Protein AF-A0A7S1LN21-F1 (afdb_monomer_lite)

Organism: Alexandrium catenella (NCBI:txid2925)

InterPro domains:
  IPR025605 OST-HTH/LOTUS domain [PS51644] (6-84)

Sequence (195 aa):
IGSGRPKAVPKKILARVWDIFQSAAGHEVPVNMFVAYYKEQYPHDKLRFKSLGYQDLRGLMAHVPFIEKVGGRKHSKYVLKADALPPEGYRRPVVASSAPPSGPRAPQGVRSTSGGGALSQWLLWHINSNTGAPAASAPNLNAPNFTAPNLSAPDPYPPRQMASPGMGCPGPAPPAHWSPARPLSLPMQRPQGYQ

Radius of gyration: 30.36 Å; chains: 1; bounding box: 88×56×72 Å

Foldseek 3Di:
DDPDPQAQDDLVVLLLLVVLLVPDDQSKAWQVCSLVSSCVVCVPDHDDCVVRVHPDPVSVVVNRPQWDWDDDPVTIMIGGDPPDDRRPPNPPPCPVPCPPPPDDDDDDDDDDDPPPDPVPPVVVVPVPPPPPPPPPPDPDDDDDDDPDDDDDDDDPDDPPPPPDDDDDDPDPDDPDDPDPPDPDPDPDDDDDDDD

pLDDT: mean 73.71, std 18.53, range [38.47, 97.88]

Secondary structure (DSSP, 8-state):
---PPPPPPPHHHHHHHHHHHHHSGGGEEEHHHHHHHHHHH-TT----TGGGT-SSHHHHHHT-TTEEEES-SSS-EEEE-TTPPPPTT----------------------------TTHHHHHHHHTTS----------------------PPP------------PPPPPPPPP--PPPPP------PPPPP-

Structure (mmCIF, N/CA/C/O backbone):
data_AF-A0A7S1LN21-F1
#
_entry.id   AF-A0A7S1LN21-F1
#
loop_
_atom_site.group_PDB
_atom_site.id
_atom_site.type_symbol
_atom_site.label_atom_id
_atom_site.label_alt_id
_atom_site.label_comp_id
_atom_site.label_asym_id
_atom_site.label_entity_id
_atom_site.label_seq_id
_atom_site.pdbx_PDB_ins_code
_atom_site.Cartn_x
_atom_site.Cartn_y
_atom_site.Cartn_z
_atom_site.occupancy
_atom_site.B_iso_or_equiv
_atom_site.auth_seq_id
_atom_site.auth_comp_id
_atom_site.auth_asym_id
_atom_site.auth_atom_id
_atom_site.pdbx_PDB_model_num
ATOM 1 N N . ILE A 1 1 ? 13.853 5.925 23.446 1.00 50.25 1 ILE A N 1
ATOM 2 C CA . ILE A 1 1 ? 12.818 5.978 22.381 1.00 50.25 1 ILE A CA 1
ATOM 3 C C . ILE A 1 1 ? 12.015 4.695 22.513 1.00 50.25 1 ILE A C 1
ATOM 5 O O . ILE A 1 1 ? 12.585 3.630 22.321 1.00 50.25 1 ILE A O 1
ATOM 9 N N . GLY A 1 2 ? 10.781 4.779 23.014 1.00 49.47 2 GLY A N 1
ATOM 10 C CA . GLY A 1 2 ? 10.018 3.603 23.438 1.00 49.47 2 GLY A CA 1
ATOM 11 C C . GLY A 1 2 ? 9.733 2.657 22.276 1.00 49.47 2 GLY A C 1
ATOM 12 O O . GLY A 1 2 ? 9.094 3.049 21.302 1.00 49.47 2 GLY A O 1
ATOM 13 N N . SER A 1 3 ? 10.181 1.412 22.405 1.00 54.41 3 SER A N 1
ATOM 14 C CA . SER A 1 3 ? 9.800 0.259 21.589 1.00 54.41 3 SER A CA 1
ATOM 15 C C . SER A 1 3 ? 8.347 -0.133 21.884 1.00 54.41 3 SER A C 1
ATOM 17 O O . SER A 1 3 ? 8.042 -1.222 22.367 1.00 54.41 3 SER A O 1
ATOM 19 N N . GLY A 1 4 ? 7.425 0.798 21.629 1.00 64.12 4 GLY A N 1
ATOM 20 C CA . GLY A 1 4 ? 6.003 0.501 21.621 1.00 64.12 4 GLY A CA 1
ATOM 21 C C . GLY A 1 4 ? 5.748 -0.562 20.563 1.00 64.12 4 GLY A C 1
ATOM 22 O O . GLY A 1 4 ? 6.186 -0.413 19.421 1.00 64.12 4 GLY A O 1
ATOM 23 N N . ARG A 1 5 ? 5.075 -1.651 20.948 1.00 74.69 5 ARG A N 1
ATOM 24 C CA . ARG A 1 5 ? 4.679 -2.691 19.996 1.00 74.69 5 ARG A CA 1
ATOM 25 C C . ARG A 1 5 ? 3.939 -2.018 18.833 1.00 74.69 5 ARG A C 1
ATOM 27 O O . ARG A 1 5 ? 3.095 -1.155 19.105 1.00 74.69 5 ARG A O 1
ATOM 34 N N . PRO A 1 6 ? 4.249 -2.367 17.573 1.00 77.88 6 PRO A N 1
ATOM 35 C CA . PRO A 1 6 ? 3.554 -1.796 16.429 1.00 77.88 6 PRO A CA 1
ATOM 36 C C . PRO A 1 6 ? 2.050 -1.986 16.626 1.00 77.88 6 PRO A C 1
ATOM 38 O O . PRO A 1 6 ? 1.585 -3.090 16.921 1.00 77.88 6 PRO A O 1
ATOM 41 N N . LYS A 1 7 ? 1.297 -0.886 16.546 1.00 84.31 7 LYS A N 1
ATOM 42 C CA . LYS A 1 7 ? -0.159 -0.932 16.696 1.00 84.31 7 LYS A CA 1
ATOM 43 C C . LYS A 1 7 ? -0.739 -1.717 15.528 1.00 84.31 7 LYS A C 1
ATOM 45 O O . LYS A 1 7 ? -0.236 -1.615 14.415 1.00 84.31 7 LYS A O 1
ATOM 50 N N . ALA A 1 8 ? -1.803 -2.477 15.769 1.00 90.62 8 ALA A N 1
ATOM 51 C CA . ALA A 1 8 ? -2.510 -3.157 14.691 1.00 90.62 8 ALA A CA 1
ATOM 52 C C . ALA A 1 8 ? -2.966 -2.143 13.626 1.00 90.62 8 ALA A C 1
ATOM 54 O O . ALA A 1 8 ? -3.453 -1.056 13.959 1.00 90.62 8 ALA A O 1
ATOM 55 N N . VAL A 1 9 ? -2.803 -2.497 12.348 1.00 92.88 9 VAL A N 1
ATOM 56 C CA . VAL A 1 9 ? -3.200 -1.635 11.229 1.00 92.88 9 VAL A CA 1
ATOM 57 C C . VAL A 1 9 ? -4.717 -1.416 11.285 1.00 92.88 9 VAL A C 1
ATOM 59 O O . VAL A 1 9 ? -5.468 -2.393 11.327 1.00 92.88 9 VAL A O 1
ATOM 62 N N . PRO A 1 10 ? -5.210 -0.163 11.262 1.00 94.06 10 PRO A N 1
ATOM 63 C CA . PRO A 1 10 ? -6.643 0.093 11.259 1.00 94.06 10 PRO A CA 1
ATOM 64 C C . PRO A 1 10 ? -7.333 -0.576 10.065 1.00 94.06 10 PRO A C 1
ATOM 66 O O . PRO A 1 10 ? -6.864 -0.457 8.931 1.00 94.06 10 PRO A O 1
ATOM 69 N N . LYS A 1 11 ? -8.496 -1.202 10.301 1.00 94.44 11 LYS A N 1
ATOM 70 C CA . LYS A 1 11 ? -9.272 -1.916 9.266 1.00 94.44 11 LYS A CA 1
ATOM 71 C C . LYS A 1 11 ? -9.556 -1.049 8.032 1.00 94.44 11 LYS A C 1
ATOM 73 O O . LYS A 1 11 ? -9.467 -1.528 6.907 1.00 94.44 11 LYS A O 1
ATOM 78 N N . LYS A 1 12 ? -9.800 0.254 8.233 1.00 93.75 12 LYS A N 1
ATOM 79 C CA . LYS A 1 12 ? -9.977 1.227 7.143 1.00 93.75 12 LYS A CA 1
ATOM 80 C C . LYS A 1 12 ? -8.769 1.253 6.205 1.00 93.75 12 LYS A C 1
ATOM 82 O O . LYS A 1 12 ? -8.948 1.207 4.999 1.00 93.75 12 LYS A O 1
ATOM 87 N N . ILE A 1 13 ? -7.549 1.296 6.743 1.00 94.62 13 ILE A N 1
ATOM 88 C CA . ILE A 1 13 ? -6.326 1.316 5.931 1.00 94.62 13 ILE A CA 1
ATOM 89 C C . ILE A 1 13 ? -6.161 -0.013 5.195 1.00 94.62 13 ILE A C 1
ATOM 91 O O . ILE A 1 13 ? -5.867 0.004 4.006 1.00 94.62 13 ILE A O 1
ATOM 95 N N . LEU A 1 14 ? -6.427 -1.148 5.850 1.00 95.38 14 LEU A N 1
ATOM 96 C CA . LEU A 1 14 ? -6.392 -2.462 5.197 1.00 95.38 14 LEU A CA 1
ATOM 97 C C . LEU A 1 14 ? -7.346 -2.532 3.996 1.00 95.38 14 LEU A C 1
ATOM 99 O O . LEU A 1 14 ? -6.933 -2.957 2.923 1.00 95.38 14 LEU A O 1
ATOM 103 N N . ALA A 1 15 ? -8.583 -2.051 4.141 1.00 94.94 15 ALA A N 1
ATOM 104 C CA . ALA A 1 15 ? -9.549 -2.003 3.043 1.00 94.94 15 ALA A CA 1
ATOM 105 C C . ALA A 1 15 ? -9.069 -1.134 1.865 1.00 94.94 15 ALA A C 1
ATOM 107 O O . ALA A 1 15 ? -9.273 -1.497 0.712 1.00 94.94 15 ALA A O 1
ATOM 108 N N . ARG A 1 16 ? -8.390 -0.014 2.143 1.00 94.88 16 ARG A N 1
ATOM 109 C CA . ARG A 1 16 ? -7.821 0.880 1.116 1.00 94.88 16 ARG A CA 1
ATOM 110 C C . ARG A 1 16 ? -6.628 0.251 0.400 1.00 94.88 16 ARG A C 1
ATOM 112 O O . ARG A 1 16 ? -6.519 0.360 -0.814 1.00 94.88 16 ARG A O 1
ATOM 119 N N . VAL A 1 17 ? -5.751 -0.421 1.148 1.00 95.88 17 VAL A N 1
ATOM 120 C CA . VAL A 1 17 ? -4.634 -1.190 0.581 1.00 95.88 17 VAL A CA 1
ATOM 121 C C . VAL A 1 17 ? -5.187 -2.274 -0.340 1.00 95.88 17 VAL A C 1
ATOM 123 O O . VAL A 1 17 ? -4.766 -2.355 -1.484 1.00 95.88 17 VAL A O 1
ATOM 126 N N . TRP A 1 18 ? -6.173 -3.047 0.117 1.00 96.12 18 TRP A N 1
ATOM 127 C CA . TRP A 1 18 ? -6.826 -4.077 -0.691 1.00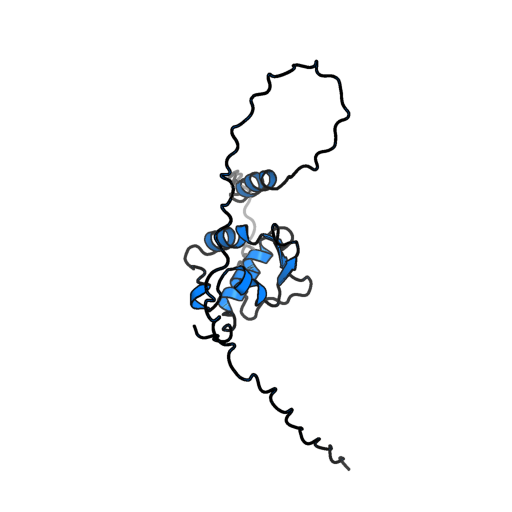 96.12 18 TRP A CA 1
ATOM 128 C C . TRP A 1 18 ? -7.359 -3.532 -2.023 1.00 96.12 18 TRP A C 1
ATOM 130 O O . TRP A 1 18 ? -7.075 -4.092 -3.076 1.00 96.12 18 TRP A O 1
ATOM 140 N N . ASP A 1 19 ? -8.067 -2.404 -1.989 1.00 95.19 19 ASP A N 1
ATOM 141 C CA . ASP A 1 19 ? -8.646 -1.764 -3.175 1.00 95.19 19 ASP A CA 1
ATOM 142 C C . ASP A 1 19 ? -7.591 -1.346 -4.219 1.00 95.19 19 ASP A C 1
ATOM 144 O O . ASP A 1 19 ? -7.756 -1.548 -5.424 1.00 95.19 19 ASP A O 1
ATOM 148 N N . ILE A 1 20 ? -6.453 -0.824 -3.752 1.00 95.69 20 ILE A N 1
ATOM 149 C CA . ILE A 1 20 ? -5.322 -0.454 -4.616 1.00 95.69 20 ILE A CA 1
ATOM 150 C C . ILE A 1 20 ? -4.728 -1.693 -5.299 1.00 95.69 20 ILE A C 1
ATOM 152 O O . ILE A 1 20 ? -4.448 -1.663 -6.492 1.00 95.69 20 ILE A O 1
ATOM 156 N N . PHE A 1 21 ? -4.563 -2.802 -4.577 1.00 96.12 21 PHE A N 1
ATOM 157 C CA . PHE A 1 21 ? -4.042 -4.043 -5.165 1.00 96.12 21 PHE A CA 1
ATOM 158 C C . PHE A 1 21 ? -5.040 -4.714 -6.114 1.00 96.12 21 PHE A C 1
ATOM 160 O O . PHE A 1 21 ? -4.632 -5.355 -7.078 1.00 96.12 21 PHE A O 1
ATOM 167 N N . GLN A 1 22 ? -6.341 -4.556 -5.875 1.00 95.06 22 GLN A N 1
ATOM 168 C CA . GLN A 1 22 ? -7.375 -5.063 -6.777 1.00 95.06 22 GLN A CA 1
ATOM 169 C C . GLN A 1 22 ? -7.463 -4.273 -8.087 1.00 95.06 22 GLN A C 1
ATOM 171 O O . GLN A 1 22 ? -7.785 -4.845 -9.123 1.00 95.06 22 GLN A O 1
ATOM 176 N N . SER A 1 23 ? -7.169 -2.971 -8.053 1.00 93.88 23 SER A N 1
ATOM 177 C CA . SER A 1 23 ? -7.141 -2.123 -9.254 1.00 93.88 23 SER A CA 1
ATOM 178 C C . SER A 1 23 ? -5.823 -2.205 -10.032 1.00 93.88 23 SER A C 1
ATOM 180 O O . SER A 1 23 ? -5.796 -1.879 -11.218 1.00 93.88 23 SER A O 1
ATOM 182 N N . ALA A 1 24 ? -4.737 -2.654 -9.399 1.00 94.56 24 ALA A N 1
ATOM 183 C CA . ALA A 1 24 ? -3.439 -2.818 -10.040 1.00 94.56 24 ALA A CA 1
ATOM 184 C C . ALA A 1 24 ? -3.399 -4.036 -10.980 1.00 94.56 24 ALA A C 1
ATOM 186 O O . ALA A 1 24 ? -3.870 -5.127 -10.648 1.00 94.56 24 ALA A O 1
ATOM 187 N N . ALA A 1 25 ? -2.771 -3.869 -12.147 1.00 91.50 25 ALA A N 1
ATOM 188 C CA . ALA A 1 25 ? -2.578 -4.954 -13.103 1.00 91.50 25 ALA A CA 1
ATOM 189 C C . ALA A 1 25 ? -1.728 -6.081 -12.488 1.00 91.50 25 ALA A C 1
ATOM 191 O O . ALA A 1 25 ? -0.644 -5.838 -11.959 1.00 91.50 25 ALA A O 1
ATOM 192 N N . GLY A 1 26 ? -2.234 -7.315 -12.547 1.00 93.31 26 GLY A N 1
ATOM 193 C CA . GLY A 1 26 ? -1.560 -8.486 -11.977 1.00 93.31 26 GLY A CA 1
ATOM 194 C C . GLY A 1 26 ? -1.528 -8.527 -10.446 1.00 93.31 26 GLY A C 1
ATOM 195 O O . GLY A 1 26 ? -0.811 -9.350 -9.890 1.00 93.31 26 GLY A O 1
ATOM 196 N N . HIS A 1 27 ? -2.277 -7.655 -9.760 1.00 96.38 27 HIS A N 1
ATOM 197 C CA . HIS A 1 27 ? -2.286 -7.554 -8.296 1.00 96.38 27 HIS A CA 1
ATOM 198 C C . HIS A 1 27 ? -0.902 -7.319 -7.674 1.00 96.38 27 HIS A C 1
ATOM 200 O O . HIS A 1 27 ? -0.655 -7.680 -6.520 1.00 96.38 27 HIS A O 1
ATOM 206 N N . GLU A 1 28 ? 0.002 -6.697 -8.434 1.00 96.25 28 GLU A N 1
ATOM 207 C CA . GLU A 1 28 ? 1.349 -6.359 -7.994 1.00 96.25 28 GLU A CA 1
ATOM 208 C C . GLU A 1 28 ? 1.520 -4.842 -7.921 1.00 96.25 28 GLU A C 1
ATOM 210 O O . GLU A 1 28 ? 1.176 -4.111 -8.849 1.00 96.25 28 GLU A O 1
ATOM 215 N N . VAL A 1 29 ? 2.111 -4.351 -6.831 1.00 97.06 29 VAL A N 1
ATOM 216 C CA . VAL A 1 29 ? 2.378 -2.922 -6.648 1.00 97.06 29 VAL A CA 1
ATOM 217 C C . VAL A 1 29 ? 3.826 -2.710 -6.202 1.00 97.06 29 VAL A C 1
ATOM 219 O O . VAL A 1 29 ? 4.229 -3.172 -5.125 1.00 97.06 29 VAL A O 1
ATOM 222 N N . PRO A 1 30 ? 4.645 -1.983 -6.986 1.00 96.31 30 PRO A N 1
ATOM 223 C CA . PRO A 1 30 ? 5.966 -1.554 -6.549 1.00 96.31 30 PRO A CA 1
ATOM 224 C C . PRO A 1 30 ? 5.878 -0.629 -5.333 1.00 96.31 30 PRO A C 1
ATOM 226 O O . PRO A 1 30 ? 5.039 0.271 -5.277 1.00 96.31 30 PRO A O 1
ATOM 229 N N . VAL A 1 31 ? 6.813 -0.775 -4.389 1.00 94.44 31 VAL A N 1
ATOM 230 C CA . VAL A 1 31 ? 6.848 0.047 -3.161 1.00 94.44 31 VAL A CA 1
ATOM 231 C C . VAL A 1 31 ? 6.809 1.544 -3.446 1.00 94.44 31 VAL A C 1
ATOM 233 O O . VAL A 1 31 ? 6.066 2.277 -2.797 1.00 94.44 31 VAL A O 1
ATOM 236 N N . ASN A 1 32 ? 7.598 1.997 -4.420 1.00 93.50 32 ASN A N 1
ATOM 237 C CA . ASN A 1 32 ? 7.718 3.419 -4.735 1.00 93.50 32 ASN A CA 1
ATOM 238 C C . ASN A 1 32 ? 6.433 3.994 -5.352 1.00 93.50 32 ASN A C 1
ATOM 240 O O . ASN A 1 32 ? 6.181 5.187 -5.218 1.00 93.50 32 ASN A O 1
ATOM 244 N N . MET A 1 33 ? 5.609 3.152 -5.982 1.00 94.38 33 MET A N 1
ATOM 245 C CA . MET A 1 33 ? 4.379 3.562 -6.666 1.00 94.38 33 MET A CA 1
ATOM 246 C C . MET A 1 33 ? 3.163 3.589 -5.743 1.00 94.38 33 MET A C 1
ATOM 248 O O . MET A 1 33 ? 2.217 4.331 -5.987 1.00 94.38 33 MET A O 1
ATOM 252 N N . PHE A 1 34 ? 3.192 2.829 -4.649 1.00 95.56 34 PHE A N 1
ATOM 253 C CA . PHE A 1 34 ? 2.047 2.695 -3.753 1.00 95.56 34 PHE A CA 1
ATOM 254 C C . PHE A 1 34 ? 1.515 4.044 -3.236 1.00 95.56 34 PHE A C 1
ATOM 256 O O . PHE A 1 34 ? 0.309 4.262 -3.180 1.00 95.56 34 PHE A O 1
ATOM 263 N N . VAL A 1 35 ? 2.404 4.980 -2.880 1.00 94.38 35 VAL A N 1
ATOM 264 C CA . VAL A 1 35 ? 1.994 6.305 -2.376 1.00 94.38 35 VAL A CA 1
ATOM 265 C C . VAL A 1 35 ? 1.294 7.128 -3.460 1.00 94.38 35 VAL A C 1
ATOM 267 O O . VAL A 1 35 ? 0.390 7.896 -3.135 1.00 94.38 35 VAL A O 1
ATOM 270 N N . ALA A 1 36 ? 1.695 6.975 -4.726 1.00 94.56 36 ALA A N 1
ATOM 271 C CA . ALA A 1 36 ? 1.046 7.645 -5.848 1.00 94.56 36 ALA A CA 1
ATOM 272 C C . ALA A 1 36 ? -0.381 7.112 -6.033 1.00 94.56 36 ALA A C 1
ATOM 274 O O . ALA A 1 36 ? -1.321 7.899 -5.950 1.00 94.56 36 ALA A O 1
ATOM 275 N N . TYR A 1 37 ? -0.544 5.786 -6.117 1.00 94.94 37 TYR A N 1
ATOM 276 C CA . TYR A 1 37 ? -1.865 5.153 -6.218 1.00 94.94 37 TYR A CA 1
ATOM 277 C C . TYR A 1 37 ? -2.781 5.512 -5.048 1.00 94.94 37 TYR A C 1
ATOM 279 O O . TYR A 1 37 ? -3.962 5.794 -5.233 1.00 94.94 37 TYR A O 1
ATOM 287 N N . TYR A 1 38 ? -2.234 5.557 -3.830 1.00 95.62 38 TYR A N 1
ATOM 288 C CA . TYR A 1 38 ? -3.015 5.928 -2.655 1.00 95.62 38 TYR A CA 1
ATOM 289 C C . TYR A 1 38 ? -3.529 7.370 -2.733 1.00 95.62 38 TYR A C 1
ATOM 291 O O . TYR A 1 38 ? -4.687 7.624 -2.414 1.00 95.62 38 TYR A O 1
ATOM 299 N N . LYS A 1 39 ? -2.685 8.321 -3.152 1.00 95.12 39 LYS A N 1
ATOM 300 C CA . LYS A 1 39 ? -3.077 9.734 -3.283 1.00 95.12 39 LYS A CA 1
ATOM 301 C C . LYS A 1 39 ? -4.110 9.954 -4.385 1.00 95.12 39 LYS A C 1
ATOM 303 O O . LYS A 1 39 ? -4.955 10.826 -4.231 1.00 95.12 39 LYS A O 1
ATOM 308 N N . GLU A 1 40 ? -4.023 9.188 -5.466 1.00 92.06 40 GLU A N 1
ATOM 309 C CA . GLU A 1 40 ? -4.956 9.259 -6.589 1.00 92.06 40 GLU A CA 1
ATOM 310 C C . GLU A 1 40 ? -6.347 8.743 -6.201 1.00 92.06 40 GLU A C 1
ATOM 312 O O . GLU A 1 40 ? -7.339 9.443 -6.381 1.00 92.06 40 GLU A O 1
ATOM 317 N N . GLN A 1 41 ? -6.414 7.555 -5.594 1.00 93.50 41 GLN A N 1
ATOM 318 C CA . GLN A 1 41 ? -7.672 6.944 -5.152 1.00 93.50 41 GLN A CA 1
ATOM 319 C C . GLN A 1 41 ? -8.292 7.690 -3.958 1.00 93.50 41 GLN A C 1
ATOM 321 O O . GLN A 1 41 ? -9.514 7.756 -3.810 1.00 93.50 41 GLN A O 1
ATOM 326 N N . TYR A 1 42 ? -7.454 8.253 -3.080 1.00 95.00 42 TYR A N 1
ATOM 327 C CA . TYR A 1 42 ? -7.875 8.821 -1.798 1.00 95.00 42 TYR A CA 1
ATOM 328 C C . TYR A 1 42 ? -7.256 10.202 -1.537 1.00 95.00 42 TYR A C 1
ATOM 330 O O . TYR A 1 42 ? -6.540 10.374 -0.549 1.00 95.00 42 TYR A O 1
ATOM 338 N N . PRO A 1 43 ? -7.567 11.232 -2.348 1.00 94.25 43 PRO A N 1
ATOM 339 C CA . PRO A 1 43 ? -6.947 12.557 -2.225 1.00 94.25 43 PRO A CA 1
ATOM 340 C C . PRO A 1 43 ? -7.245 13.243 -0.882 1.00 94.25 43 PRO A C 1
ATOM 342 O O . PRO A 1 43 ? -6.440 14.030 -0.381 1.00 94.25 43 PRO A O 1
ATOM 345 N N . HIS A 1 44 ? -8.386 12.919 -0.268 1.00 94.31 44 HIS A N 1
ATOM 346 C CA . HIS A 1 44 ? -8.797 13.459 1.030 1.00 94.31 44 HIS A CA 1
ATOM 347 C C . HIS A 1 44 ? -8.195 12.716 2.231 1.00 94.31 44 HIS A C 1
ATOM 349 O O . HIS A 1 44 ? -8.223 13.242 3.343 1.00 94.31 44 HIS A O 1
ATOM 355 N N . ASP A 1 45 ? -7.653 11.510 2.039 1.00 93.69 45 ASP A N 1
ATOM 356 C CA . ASP A 1 45 ? -7.086 10.705 3.122 1.00 93.69 45 ASP A CA 1
ATOM 357 C C . ASP A 1 45 ? -5.556 10.702 2.999 1.00 93.69 45 ASP A C 1
ATOM 359 O O . ASP A 1 45 ? -4.992 10.286 1.992 1.00 93.69 45 ASP A O 1
ATOM 363 N N . LYS A 1 46 ? -4.843 11.189 4.018 1.00 92.56 46 LYS A N 1
ATOM 364 C CA . LYS A 1 46 ? -3.373 11.189 4.013 1.00 92.56 46 LYS A CA 1
ATOM 365 C C . LYS A 1 46 ? -2.877 9.961 4.758 1.00 92.56 46 LYS A C 1
ATOM 367 O O . LYS A 1 46 ? -3.165 9.788 5.939 1.00 92.56 46 LYS A O 1
ATOM 372 N N . LEU A 1 47 ? -2.060 9.143 4.100 1.00 92.19 47 LEU A N 1
ATOM 373 C CA . LEU A 1 47 ? -1.471 7.961 4.721 1.00 92.19 47 LEU A CA 1
ATOM 374 C C . LEU A 1 47 ? -0.421 8.367 5.774 1.00 92.19 47 LEU A C 1
ATOM 376 O O . LEU A 1 47 ? 0.690 8.784 5.447 1.00 92.19 47 LEU A O 1
ATOM 380 N N . ARG A 1 48 ? -0.782 8.287 7.060 1.00 90.81 48 ARG A N 1
ATOM 381 C CA . ARG A 1 48 ? 0.068 8.713 8.190 1.00 90.81 48 ARG A CA 1
ATOM 382 C C . ARG A 1 48 ? 0.748 7.522 8.872 1.00 90.81 48 ARG A C 1
ATOM 384 O O . ARG A 1 48 ? 0.359 7.129 9.968 1.00 90.81 48 ARG A O 1
ATOM 391 N N . PHE A 1 49 ? 1.810 6.986 8.266 1.00 91.31 49 PHE A N 1
ATOM 392 C CA . PHE A 1 49 ? 2.577 5.845 8.811 1.00 91.31 49 PHE A CA 1
ATOM 393 C C . PHE A 1 49 ? 3.102 6.102 10.230 1.00 91.31 49 PHE A C 1
ATOM 395 O O . PHE A 1 49 ? 2.924 5.279 11.126 1.00 91.31 49 PHE A O 1
ATOM 402 N N . LYS A 1 50 ? 3.669 7.297 10.447 1.00 89.44 50 LYS A N 1
ATOM 403 C CA . LYS A 1 50 ? 4.240 7.704 11.738 1.00 89.44 50 LYS A CA 1
ATOM 404 C C . LYS A 1 50 ? 3.200 7.711 12.859 1.00 89.44 50 LYS A C 1
ATOM 406 O O . LYS A 1 50 ? 3.506 7.314 13.975 1.00 89.44 50 LYS A O 1
ATOM 411 N N . SER A 1 51 ? 1.960 8.109 12.561 1.00 90.31 51 SER A N 1
ATOM 412 C CA . SER A 1 51 ? 0.867 8.115 13.544 1.00 90.31 51 SER A CA 1
ATOM 413 C C . SER A 1 51 ? 0.439 6.705 13.963 1.00 90.31 51 SER A C 1
ATOM 415 O O . SER A 1 51 ? -0.096 6.529 15.055 1.00 90.31 51 SER A O 1
ATOM 417 N N . LEU A 1 52 ? 0.696 5.704 13.118 1.00 89.81 52 LEU A N 1
ATOM 418 C CA . LEU A 1 52 ? 0.434 4.292 13.403 1.00 89.81 52 LEU A CA 1
ATOM 419 C C . LEU A 1 52 ? 1.605 3.600 14.122 1.00 89.81 52 LEU A C 1
ATOM 421 O O . LEU A 1 52 ? 1.469 2.458 14.548 1.00 89.81 52 LEU A O 1
ATOM 425 N N . GLY A 1 53 ? 2.738 4.289 14.292 1.00 91.81 53 GLY A N 1
ATOM 426 C CA . GLY A 1 53 ? 3.953 3.718 14.875 1.00 91.81 53 GLY A CA 1
ATOM 427 C C . GLY A 1 53 ? 4.842 2.991 13.865 1.00 91.81 53 GLY A C 1
ATOM 428 O O . GLY A 1 53 ? 5.790 2.326 14.269 1.00 91.81 53 GLY A O 1
ATOM 429 N N . TYR A 1 54 ? 4.571 3.127 12.564 1.00 93.62 54 TYR A N 1
ATOM 430 C CA . TYR A 1 54 ? 5.438 2.596 11.515 1.00 93.62 54 TYR A CA 1
ATOM 431 C C . TYR A 1 54 ? 6.456 3.647 11.074 1.00 93.62 54 TYR A C 1
ATOM 433 O O . TYR A 1 54 ? 6.121 4.820 10.886 1.00 93.62 54 TYR A O 1
ATOM 441 N N . GLN A 1 55 ? 7.706 3.217 10.894 1.00 92.88 55 GLN A N 1
ATOM 442 C CA . GLN A 1 55 ? 8.795 4.088 10.453 1.00 92.88 55 GLN A CA 1
ATOM 443 C C . GLN A 1 55 ? 8.611 4.518 8.992 1.00 92.88 55 GLN A C 1
ATOM 445 O O . GLN A 1 55 ? 8.817 5.685 8.655 1.00 92.88 55 GLN A O 1
ATOM 450 N N . ASP A 1 56 ? 8.190 3.586 8.140 1.00 93.50 56 ASP A N 1
ATOM 451 C CA . ASP A 1 56 ? 8.053 3.770 6.704 1.00 93.50 56 ASP A CA 1
ATOM 452 C C . ASP A 1 56 ? 6.917 2.910 6.117 1.00 93.50 56 ASP A C 1
ATOM 454 O O . ASP A 1 56 ? 6.274 2.106 6.799 1.00 93.50 56 ASP A O 1
ATOM 458 N N . LEU A 1 57 ? 6.667 3.088 4.817 1.00 93.81 57 LEU A N 1
ATOM 459 C CA . LEU A 1 57 ? 5.673 2.310 4.081 1.00 93.81 57 LEU A CA 1
ATOM 460 C C . LEU A 1 57 ? 5.999 0.809 4.100 1.00 93.81 57 LEU A C 1
ATOM 462 O O . LEU A 1 57 ? 5.077 0.001 4.178 1.00 93.81 57 LEU A O 1
ATOM 466 N N . ARG A 1 58 ? 7.283 0.417 4.040 1.00 94.44 58 ARG A N 1
ATOM 467 C CA . ARG A 1 58 ? 7.652 -1.006 4.060 1.00 94.44 58 ARG A CA 1
ATOM 468 C C . ARG A 1 58 ? 7.298 -1.635 5.401 1.00 94.44 58 ARG A C 1
ATOM 470 O O . ARG A 1 58 ? 6.746 -2.729 5.400 1.00 94.44 58 ARG A O 1
ATOM 477 N N . GLY A 1 59 ? 7.535 -0.925 6.506 1.00 94.50 59 GLY A N 1
ATOM 478 C CA . GLY A 1 59 ? 7.070 -1.327 7.830 1.00 94.50 59 GLY A CA 1
ATOM 479 C C . GLY A 1 59 ? 5.558 -1.542 7.870 1.00 94.50 59 GLY A C 1
ATOM 480 O O . GLY A 1 59 ? 5.117 -2.594 8.312 1.00 94.50 59 GLY A O 1
ATOM 481 N N . LEU A 1 60 ? 4.760 -0.609 7.336 1.00 94.94 60 LEU A N 1
ATOM 482 C CA . LEU A 1 60 ? 3.301 -0.778 7.268 1.00 94.94 60 LEU A CA 1
ATOM 483 C C . LEU A 1 60 ? 2.903 -2.025 6.458 1.00 94.94 60 LEU A C 1
ATOM 485 O O . LEU A 1 60 ? 2.098 -2.825 6.928 1.00 94.94 60 LEU A O 1
ATOM 489 N N . MET A 1 61 ? 3.464 -2.193 5.257 1.00 95.62 61 MET A N 1
ATOM 490 C CA . MET A 1 61 ? 3.129 -3.303 4.356 1.00 95.62 61 MET A CA 1
ATOM 491 C C . MET A 1 61 ? 3.529 -4.669 4.932 1.00 95.62 61 MET A C 1
ATOM 493 O O . MET A 1 61 ? 2.804 -5.641 4.758 1.00 95.62 61 MET A O 1
ATOM 497 N N . ALA A 1 62 ? 4.626 -4.749 5.688 1.00 94.88 62 ALA A N 1
ATOM 498 C CA . ALA A 1 62 ? 5.046 -5.986 6.348 1.00 94.88 62 ALA A CA 1
ATOM 499 C C . ALA A 1 62 ? 4.027 -6.515 7.378 1.00 94.88 62 ALA A C 1
ATOM 501 O O . ALA A 1 62 ? 4.057 -7.694 7.717 1.00 94.88 62 ALA A O 1
ATOM 502 N N . HIS A 1 63 ? 3.122 -5.661 7.868 1.00 94.94 63 HIS A N 1
ATOM 503 C CA . HIS A 1 63 ? 2.069 -6.033 8.816 1.00 94.94 63 HIS A CA 1
ATOM 504 C C . HIS A 1 63 ? 0.715 -6.339 8.161 1.00 94.94 63 HIS A C 1
ATOM 506 O O . HIS A 1 63 ? -0.252 -6.634 8.866 1.00 94.94 63 HIS A O 1
ATOM 512 N N . VAL A 1 64 ? 0.614 -6.267 6.834 1.00 95.81 64 VAL A N 1
ATOM 513 C CA . VAL A 1 64 ? -0.624 -6.560 6.108 1.00 95.81 64 VAL A CA 1
ATOM 514 C C . VAL A 1 64 ? -0.650 -8.058 5.753 1.00 95.81 64 VAL A C 1
ATOM 516 O O . VAL A 1 64 ? 0.205 -8.514 5.001 1.00 95.81 64 VAL A O 1
ATOM 519 N N . PRO A 1 65 ? -1.613 -8.853 6.260 1.00 95.56 65 PRO A N 1
ATOM 520 C CA . PRO A 1 65 ? -1.540 -10.321 6.193 1.00 95.56 65 PRO A CA 1
ATOM 521 C C . PRO A 1 65 ? -1.784 -10.911 4.793 1.00 95.56 65 PRO A C 1
ATOM 523 O O . PRO A 1 65 ? -1.330 -12.021 4.496 1.00 95.56 65 PRO A O 1
ATOM 526 N N . PHE A 1 66 ? -2.500 -10.177 3.938 1.00 96.56 66 PHE A N 1
ATOM 527 C CA . PHE A 1 66 ? -2.916 -10.619 2.605 1.00 96.56 66 PHE A CA 1
ATOM 528 C C . PHE A 1 66 ? -1.951 -10.233 1.477 1.00 96.56 66 PHE A C 1
ATOM 530 O O . PHE A 1 66 ? -2.165 -10.641 0.338 1.00 96.56 66 PHE A O 1
ATOM 537 N N . ILE A 1 67 ? -0.902 -9.465 1.775 1.00 97.25 67 ILE A N 1
ATOM 538 C CA . ILE A 1 67 ? 0.138 -9.146 0.797 1.00 97.25 67 ILE A CA 1
ATOM 539 C C . ILE A 1 67 ? 1.419 -9.894 1.130 1.00 97.25 67 ILE A C 1
ATOM 541 O O . ILE A 1 67 ? 1.724 -10.181 2.288 1.00 97.25 67 ILE A O 1
ATOM 545 N N . GLU A 1 68 ? 2.182 -10.194 0.096 1.00 97.31 68 GLU A N 1
ATOM 546 C CA . GLU A 1 68 ? 3.494 -10.802 0.198 1.00 97.31 68 GLU A CA 1
ATOM 547 C C . GLU A 1 68 ? 4.525 -9.913 -0.484 1.00 97.31 68 GLU A C 1
ATOM 549 O O . GLU A 1 68 ? 4.269 -9.304 -1.523 1.00 97.31 68 GLU A O 1
ATOM 554 N N . LYS A 1 69 ? 5.704 -9.803 0.126 1.00 97.00 69 LYS A N 1
ATOM 555 C CA . LYS A 1 69 ? 6.823 -9.092 -0.479 1.00 97.00 69 LYS A CA 1
ATOM 556 C C . LYS A 1 69 ? 7.519 -10.021 -1.459 1.00 97.00 69 LYS A C 1
ATOM 558 O O . LYS A 1 69 ? 8.068 -11.036 -1.046 1.00 97.00 69 LYS A O 1
ATOM 563 N N . VAL A 1 70 ? 7.627 -9.598 -2.710 1.00 96.62 70 VAL A N 1
ATOM 564 C CA . VAL A 1 70 ? 8.419 -10.304 -3.717 1.00 96.62 70 VAL A CA 1
ATOM 565 C C . VAL A 1 70 ? 9.500 -9.380 -4.297 1.00 96.62 70 VAL A C 1
ATOM 567 O O . VAL A 1 70 ? 9.390 -8.149 -4.297 1.00 96.62 70 VAL A O 1
ATOM 570 N N . GLY A 1 71 ? 10.596 -9.970 -4.767 1.00 95.50 71 GLY A N 1
ATOM 571 C CA . GLY A 1 71 ? 11.744 -9.234 -5.302 1.00 95.50 71 GLY A CA 1
ATOM 572 C C . GLY A 1 71 ? 12.777 -8.780 -4.258 1.00 95.50 71 GLY A C 1
ATOM 573 O O . GLY A 1 71 ? 12.635 -8.960 -3.047 1.00 95.50 71 GLY A O 1
ATOM 574 N N . GLY A 1 72 ? 13.874 -8.205 -4.758 1.00 93.56 72 GLY A N 1
ATOM 575 C CA . GLY A 1 72 ? 15.063 -7.867 -3.969 1.00 93.56 72 GLY A CA 1
ATOM 576 C C . GLY A 1 72 ? 15.006 -6.515 -3.246 1.00 93.56 72 GLY A C 1
ATOM 577 O O . GLY A 1 72 ? 13.991 -5.825 -3.203 1.00 93.56 72 GLY A O 1
ATOM 578 N N . ARG A 1 73 ? 16.144 -6.087 -2.683 1.00 87.19 73 ARG A N 1
ATOM 579 C CA . ARG A 1 73 ? 16.256 -4.831 -1.908 1.00 87.19 73 ARG A CA 1
ATOM 580 C C . ARG A 1 73 ? 15.935 -3.572 -2.731 1.00 87.19 73 ARG A C 1
ATOM 582 O O . ARG A 1 73 ? 15.304 -2.657 -2.195 1.00 87.19 73 ARG A O 1
ATOM 589 N N . LYS A 1 74 ? 16.375 -3.543 -3.998 1.00 89.62 74 LYS A N 1
ATOM 590 C CA . LYS A 1 74 ? 16.241 -2.407 -4.933 1.00 89.62 74 LYS A CA 1
ATOM 591 C C . LYS A 1 74 ? 14.889 -2.373 -5.662 1.00 89.62 74 LYS A C 1
ATOM 593 O O . LYS A 1 74 ? 14.349 -1.295 -5.865 1.00 89.62 74 LYS A O 1
ATOM 598 N N . HIS A 1 75 ? 14.322 -3.540 -5.971 1.00 90.75 75 HIS A N 1
ATOM 599 C CA . HIS A 1 75 ? 13.082 -3.690 -6.748 1.00 90.75 75 HIS A CA 1
ATOM 600 C C . HIS A 1 75 ? 12.051 -4.529 -5.987 1.00 90.75 75 HIS A C 1
ATOM 602 O O . HIS A 1 75 ? 11.504 -5.498 -6.504 1.00 90.75 75 HIS A O 1
ATOM 608 N N . SER A 1 76 ? 11.829 -4.192 -4.717 1.00 95.38 76 SER A N 1
ATOM 609 C CA . SER A 1 76 ? 10.791 -4.846 -3.925 1.00 95.38 76 SER A CA 1
ATOM 610 C C . SER A 1 76 ? 9.418 -4.408 -4.427 1.00 95.38 76 SER A C 1
ATOM 612 O O . SER A 1 76 ? 9.115 -3.208 -4.436 1.00 95.38 76 SER A O 1
ATOM 614 N N . LYS A 1 77 ? 8.596 -5.384 -4.790 1.00 96.50 77 LYS A N 1
ATOM 615 C CA . LYS A 1 77 ? 7.169 -5.234 -5.064 1.00 96.50 77 LYS A CA 1
ATOM 616 C C . LYS A 1 77 ? 6.384 -6.027 -4.026 1.00 96.50 77 LYS A C 1
ATOM 618 O O . LYS A 1 77 ? 6.915 -6.918 -3.364 1.00 96.50 77 LYS A O 1
ATOM 623 N N . TYR A 1 78 ? 5.134 -5.654 -3.848 1.00 97.88 78 TYR A N 1
ATOM 624 C CA . TYR A 1 78 ? 4.195 -6.415 -3.046 1.00 97.88 78 TYR A CA 1
ATOM 625 C C . TYR A 1 78 ? 3.165 -7.025 -3.983 1.00 97.88 78 TYR A C 1
ATOM 627 O O . TYR A 1 78 ? 2.788 -6.383 -4.961 1.00 97.88 78 TYR A O 1
ATOM 635 N N . VAL A 1 79 ? 2.725 -8.241 -3.686 1.00 97.56 79 VAL A N 1
ATOM 636 C CA . VAL A 1 79 ? 1.727 -8.972 -4.473 1.00 97.56 79 VAL A CA 1
ATOM 637 C C . VAL A 1 79 ? 0.615 -9.429 -3.548 1.00 97.56 79 VAL A C 1
ATOM 639 O O . VAL A 1 79 ? 0.868 -9.765 -2.389 1.00 97.56 79 VAL A O 1
ATOM 642 N N . LEU A 1 80 ? -0.617 -9.404 -4.041 1.00 97.31 80 LEU A N 1
ATOM 643 C CA . LEU A 1 80 ? -1.748 -9.979 -3.327 1.00 97.31 80 LEU A CA 1
ATOM 644 C C . LEU A 1 80 ? -1.644 -11.508 -3.348 1.00 97.31 80 LEU A C 1
ATOM 646 O O . LEU A 1 80 ? -1.449 -12.098 -4.409 1.00 97.31 80 LEU A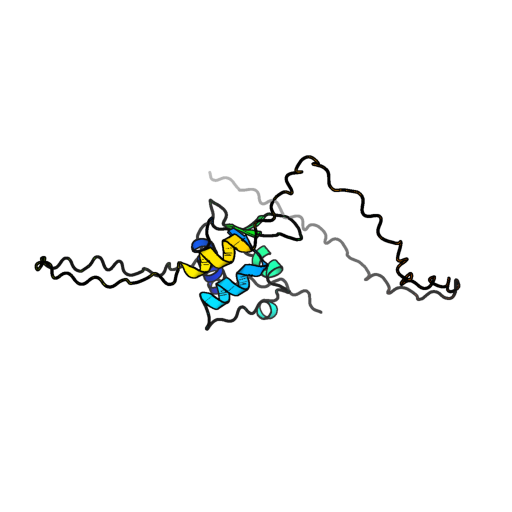 O 1
ATOM 650 N N . LYS A 1 81 ? -1.776 -12.165 -2.194 1.00 97.25 81 LYS A N 1
ATOM 651 C CA . LYS A 1 81 ? -1.794 -13.636 -2.159 1.00 97.25 81 LYS A CA 1
ATOM 652 C C . LYS A 1 81 ? -3.035 -14.153 -2.894 1.00 97.25 81 LYS A C 1
ATOM 654 O O . LYS A 1 81 ? -4.109 -13.576 -2.741 1.00 97.25 81 LYS A O 1
ATOM 659 N N . ALA A 1 82 ? -2.896 -15.250 -3.639 1.00 94.19 82 ALA A N 1
ATOM 660 C CA . ALA A 1 82 ? -3.995 -15.836 -4.415 1.00 94.19 82 ALA A CA 1
ATOM 661 C C . ALA A 1 82 ? -5.197 -16.222 -3.533 1.00 94.19 82 ALA A C 1
ATOM 663 O O . ALA A 1 82 ? -6.338 -15.944 -3.888 1.00 94.19 82 ALA A O 1
ATOM 664 N N . ASP A 1 83 ? -4.925 -16.759 -2.342 1.00 94.62 83 ASP A N 1
ATOM 665 C CA . ASP A 1 83 ? -5.947 -17.200 -1.382 1.00 94.62 83 ASP A CA 1
ATOM 666 C C . ASP A 1 83 ? -6.289 -16.127 -0.340 1.00 94.62 83 ASP A C 1
ATOM 668 O O . ASP A 1 83 ? -6.820 -16.412 0.737 1.00 94.62 83 ASP A O 1
ATOM 672 N N . ALA A 1 84 ? -5.920 -14.872 -0.604 1.00 94.44 84 ALA A N 1
ATOM 673 C CA . ALA A 1 84 ? -6.199 -13.810 0.336 1.00 94.44 84 ALA A CA 1
ATOM 674 C C . ALA A 1 84 ? -7.704 -13.543 0.438 1.00 94.44 84 ALA A C 1
ATOM 676 O O . ALA A 1 84 ? -8.391 -13.326 -0.559 1.00 94.44 84 ALA A O 1
ATOM 677 N N . LEU A 1 85 ? -8.200 -13.462 1.670 1.00 93.38 85 LEU A N 1
ATOM 678 C CA . LEU A 1 85 ? -9.553 -12.994 1.934 1.00 93.38 85 LEU A CA 1
ATOM 679 C C . LEU A 1 85 ? -9.577 -11.463 2.027 1.00 93.38 85 LEU A C 1
ATOM 681 O O . LEU A 1 85 ? -8.651 -10.868 2.597 1.00 93.38 85 LEU A O 1
ATOM 685 N N . PRO A 1 86 ? -10.636 -10.813 1.509 1.00 92.81 86 PRO A N 1
ATOM 686 C CA . PRO A 1 86 ? -10.797 -9.378 1.654 1.00 92.81 86 PRO A CA 1
ATOM 687 C C . PRO A 1 86 ? -10.850 -9.011 3.143 1.00 92.81 86 PRO A C 1
ATOM 689 O O . PRO A 1 86 ? -11.484 -9.717 3.934 1.00 92.81 86 PRO A O 1
ATOM 692 N N . PRO A 1 87 ? -10.198 -7.911 3.557 1.00 92.50 87 PRO A N 1
ATOM 693 C CA . PRO A 1 87 ? -10.200 -7.503 4.949 1.00 92.50 87 PRO A CA 1
ATOM 694 C C . PRO A 1 87 ? -11.619 -7.187 5.412 1.00 92.50 87 PRO A C 1
ATOM 696 O O . PRO A 1 87 ? -12.447 -6.640 4.680 1.00 92.50 87 PRO A O 1
ATOM 699 N N . GLU A 1 88 ? -11.884 -7.507 6.670 1.00 85.94 88 GLU A N 1
ATOM 700 C CA . GLU A 1 88 ? -13.192 -7.333 7.277 1.00 85.94 88 GLU A CA 1
ATOM 701 C C . GLU A 1 88 ? -13.614 -5.855 7.258 1.00 85.94 88 GLU A C 1
ATOM 703 O O . GLU A 1 88 ? -12.911 -4.976 7.765 1.00 85.94 88 GLU A O 1
ATOM 708 N N . GLY A 1 89 ? -14.760 -5.576 6.635 1.00 80.75 89 GLY A N 1
ATOM 709 C CA . GLY A 1 89 ? -15.223 -4.211 6.379 1.00 80.75 89 GLY A CA 1
ATOM 710 C C . GLY A 1 89 ? -14.867 -3.662 4.995 1.00 80.75 89 GLY A C 1
ATOM 711 O O . GLY A 1 89 ? -15.250 -2.530 4.695 1.00 80.75 89 GLY A O 1
ATOM 712 N N . TYR A 1 90 ? -14.215 -4.440 4.121 1.00 83.81 90 TYR A N 1
ATOM 713 C CA . TYR A 1 90 ? -14.209 -4.150 2.689 1.00 83.81 90 TYR A CA 1
ATOM 714 C C . TYR A 1 90 ? -15.625 -4.342 2.139 1.00 83.81 90 TYR A C 1
ATOM 716 O O . TYR A 1 90 ? -16.010 -5.405 1.657 1.00 83.81 90 TYR A O 1
ATOM 724 N N . ARG A 1 91 ? -16.433 -3.284 2.220 1.00 77.56 91 ARG A N 1
ATOM 725 C CA . ARG A 1 91 ? -17.576 -3.143 1.331 1.00 77.56 91 ARG A CA 1
ATOM 726 C C . ARG A 1 91 ? -17.003 -2.693 0.007 1.00 77.56 91 ARG A C 1
ATOM 728 O O . ARG A 1 91 ? -16.697 -1.510 -0.149 1.00 77.56 91 ARG A O 1
ATOM 735 N N . ARG A 1 92 ? -16.858 -3.641 -0.927 1.00 75.31 92 ARG A N 1
ATOM 736 C CA . ARG A 1 92 ? -16.759 -3.293 -2.346 1.00 75.31 92 ARG A CA 1
ATOM 737 C C . ARG A 1 92 ? -17.834 -2.231 -2.560 1.00 75.31 92 ARG A C 1
ATOM 739 O O . ARG A 1 92 ? -18.967 -2.487 -2.132 1.00 75.31 92 ARG A O 1
ATOM 746 N N . PRO A 1 93 ? -17.507 -1.044 -3.105 1.00 66.31 93 PRO A N 1
ATOM 747 C CA . PRO A 1 93 ? -18.544 -0.143 -3.546 1.00 66.31 93 PRO A CA 1
ATOM 748 C C . PRO A 1 93 ? -19.389 -1.013 -4.452 1.00 66.31 93 PRO A C 1
ATOM 750 O O . PRO A 1 93 ? -18.920 -1.483 -5.492 1.00 66.31 93 PRO A O 1
ATOM 753 N N . VAL A 1 94 ? -20.587 -1.347 -3.982 1.00 65.38 94 VAL A N 1
ATOM 754 C CA . VAL A 1 94 ? -21.617 -1.844 -4.858 1.00 65.38 94 VAL A CA 1
ATOM 755 C C . VAL A 1 94 ? -21.798 -0.626 -5.734 1.00 65.38 94 VAL A C 1
ATOM 757 O O . VAL A 1 94 ? -22.485 0.320 -5.361 1.00 65.38 94 VAL A O 1
ATOM 760 N N . VAL A 1 95 ? -21.047 -0.585 -6.841 1.00 63.31 95 VAL A N 1
ATOM 761 C CA . VAL A 1 95 ? -21.511 0.048 -8.054 1.00 63.31 95 VAL A CA 1
ATOM 762 C C . VAL A 1 95 ? -22.877 -0.569 -8.149 1.00 63.31 95 VAL A C 1
ATOM 764 O O . VAL A 1 95 ? -22.985 -1.775 -8.380 1.00 63.31 95 VAL A O 1
ATOM 767 N N . ALA A 1 96 ? -23.880 0.186 -7.679 1.00 56.19 96 ALA A N 1
ATOM 768 C CA . ALA A 1 96 ? -25.260 -0.208 -7.780 1.00 56.19 96 ALA A CA 1
ATOM 769 C C . ALA A 1 96 ? -25.305 -0.676 -9.207 1.00 56.19 96 ALA A C 1
ATOM 771 O O . ALA A 1 96 ? -24.952 0.091 -10.108 1.00 56.19 96 ALA A O 1
ATOM 772 N N . SER A 1 97 ? -25.495 -1.982 -9.380 1.00 55.00 97 SER A N 1
ATOM 773 C CA . SER A 1 97 ? -25.704 -2.515 -10.693 1.00 55.00 97 SER A CA 1
ATOM 774 C C . SER A 1 97 ? -27.019 -1.854 -11.027 1.00 55.00 97 SER A C 1
ATOM 776 O O . SER A 1 97 ? -28.091 -2.345 -10.696 1.00 55.00 97 SER A O 1
ATOM 778 N N . SER A 1 98 ? -26.927 -0.656 -11.593 1.00 56.06 98 SER A N 1
ATOM 779 C CA . SER A 1 98 ? -27.912 -0.064 -12.440 1.00 56.06 98 SER A CA 1
ATOM 780 C C . SER A 1 98 ? -27.881 -0.975 -13.654 1.00 56.06 98 SER A C 1
ATOM 782 O O . SER A 1 98 ? -27.462 -0.583 -14.738 1.00 56.06 98 SER A O 1
ATOM 784 N N . ALA A 1 99 ? -28.279 -2.238 -13.446 1.00 57.53 99 ALA A N 1
ATOM 785 C CA . ALA A 1 99 ? -29.235 -2.866 -14.306 1.00 57.53 99 ALA A CA 1
ATOM 786 C C . ALA A 1 99 ? -30.189 -1.724 -14.645 1.00 57.53 99 ALA A C 1
ATOM 788 O O . ALA A 1 99 ? -30.837 -1.192 -13.731 1.00 57.53 99 ALA A O 1
ATOM 789 N N . PRO A 1 100 ? -30.120 -1.201 -15.880 1.00 64.94 100 PRO A N 1
ATOM 790 C CA . PRO A 1 100 ? -31.025 -0.146 -16.265 1.00 64.94 100 PRO A CA 1
ATOM 791 C C . PRO A 1 100 ? -32.412 -0.669 -15.893 1.00 64.94 100 PRO A C 1
ATOM 793 O O . PRO A 1 100 ? -32.686 -1.845 -16.182 1.00 64.94 100 PRO A O 1
ATOM 796 N N . PRO A 1 101 ? -33.247 0.113 -15.178 1.00 67.62 101 PRO A N 1
ATOM 797 C CA . PRO A 1 101 ? -34.629 -0.285 -14.974 1.00 67.62 101 PRO A CA 1
ATOM 798 C C . PRO A 1 101 ? -35.117 -0.678 -16.358 1.00 67.62 101 PRO A C 1
ATOM 800 O O . PRO A 1 101 ? -34.982 0.108 -17.298 1.00 67.62 101 PRO A O 1
ATOM 803 N N . SER A 1 102 ? -35.484 -1.949 -16.511 1.00 65.00 102 SER A N 1
ATOM 804 C CA . SER A 1 102 ? -35.818 -2.549 -17.795 1.00 65.00 102 SER A CA 1
ATOM 805 C C . SER A 1 102 ? -37.144 -1.945 -18.236 1.00 65.00 102 SER A C 1
ATOM 807 O O . SER A 1 102 ? -38.204 -2.535 -18.087 1.00 65.00 102 SER A O 1
ATOM 809 N N . GLY A 1 103 ? -37.079 -0.692 -18.671 1.00 70.94 103 GLY A N 1
ATOM 810 C CA . GLY A 1 103 ? -38.163 0.051 -19.260 1.00 70.94 103 GLY A CA 1
ATOM 811 C C . GLY A 1 103 ? -38.273 -0.360 -20.725 1.00 70.94 103 GLY A C 1
ATOM 812 O O . GLY A 1 103 ? -37.249 -0.597 -21.378 1.00 70.94 103 GLY A O 1
ATOM 813 N N . PRO A 1 104 ? -39.494 -0.474 -21.259 1.00 66.62 104 PRO A N 1
ATOM 814 C CA . PRO A 1 104 ? -39.717 -0.866 -22.640 1.00 66.62 104 PRO A CA 1
ATOM 815 C C . PRO A 1 104 ? -39.093 0.155 -23.603 1.00 66.62 104 PRO A C 1
ATOM 817 O O . PRO A 1 104 ? -39.589 1.258 -23.801 1.00 66.62 104 PRO A O 1
ATOM 820 N N . ARG A 1 105 ? -37.955 -0.250 -24.170 1.00 63.25 105 ARG A N 1
ATOM 821 C CA . ARG A 1 105 ? -37.419 0.038 -25.508 1.00 63.25 105 ARG A CA 1
ATOM 822 C C . ARG A 1 105 ? -38.216 1.067 -26.332 1.00 63.25 105 ARG A C 1
ATOM 824 O O . ARG A 1 105 ? -39.157 0.708 -27.034 1.00 63.25 105 ARG A O 1
ATOM 831 N N . ALA A 1 106 ? -37.737 2.311 -26.339 1.00 62.91 106 ALA A N 1
ATOM 832 C CA . ALA A 1 106 ? -38.027 3.293 -27.385 1.00 62.91 106 ALA A CA 1
ATOM 833 C C . ALA A 1 106 ? -36.913 3.273 -28.460 1.00 62.91 106 ALA A C 1
ATOM 835 O O . ALA A 1 106 ? -35.755 2.988 -28.133 1.00 62.91 106 ALA A O 1
ATOM 836 N N . PRO A 1 107 ? -37.242 3.513 -29.743 1.00 62.22 107 PRO A N 1
ATOM 837 C CA . PRO A 1 107 ? -36.320 3.337 -30.856 1.00 62.22 107 PRO A CA 1
ATOM 838 C C . PRO A 1 107 ? -35.220 4.406 -30.931 1.00 62.22 107 PRO A C 1
ATOM 840 O O . PRO A 1 107 ? -35.384 5.567 -30.573 1.00 62.22 107 PRO A O 1
ATOM 843 N N . GLN A 1 108 ? -34.091 3.913 -31.428 1.00 62.66 108 GLN A N 1
ATOM 844 C CA . GLN A 1 108 ? -32.785 4.510 -31.674 1.00 62.66 108 GLN A CA 1
ATOM 845 C C . GLN A 1 108 ? -32.790 5.951 -32.212 1.00 62.66 108 GLN A C 1
ATOM 847 O O . GLN A 1 108 ? -33.341 6.239 -33.270 1.00 62.66 108 GLN A O 1
ATOM 852 N N . GLY A 1 109 ? -32.031 6.812 -31.531 1.00 55.50 109 GLY A N 1
ATOM 853 C CA . GLY A 1 109 ? -31.516 8.072 -32.056 1.00 55.50 109 GLY A CA 1
ATOM 854 C C . GLY A 1 109 ? -30.008 8.124 -31.833 1.00 55.50 109 GLY A C 1
ATOM 855 O O . GLY A 1 109 ? -29.537 8.378 -30.728 1.00 55.50 109 GLY A O 1
ATOM 856 N N . VAL A 1 110 ? -29.262 7.819 -32.890 1.00 63.34 110 VAL A N 1
ATOM 857 C CA . VAL A 1 110 ? -27.801 7.882 -33.000 1.00 63.34 110 VAL A CA 1
ATOM 858 C C . VAL A 1 110 ? -27.232 9.205 -32.485 1.00 63.34 110 VAL A C 1
ATOM 860 O O . VAL A 1 110 ? -27.406 10.243 -33.113 1.00 63.34 110 VAL A O 1
ATOM 863 N N . ARG A 1 111 ? -26.476 9.175 -31.385 1.00 49.59 111 ARG A N 1
ATOM 864 C CA . ARG A 1 111 ? -25.506 10.231 -31.069 1.00 49.59 111 ARG A CA 1
ATOM 865 C C . ARG A 1 111 ? -24.251 9.623 -30.464 1.00 49.59 111 ARG A C 1
ATOM 867 O O . ARG A 1 111 ? -24.189 9.290 -29.286 1.00 49.59 111 ARG A O 1
ATOM 874 N N . SER A 1 112 ? -23.256 9.479 -31.331 1.00 55.53 112 SER A N 1
ATOM 875 C CA . SER A 1 112 ? -21.868 9.195 -31.004 1.00 55.53 112 SER A CA 1
ATOM 876 C C . SER A 1 112 ? -21.337 10.252 -30.039 1.00 55.53 112 SER A C 1
ATOM 878 O O . SER A 1 112 ? -21.021 11.367 -30.444 1.00 55.53 112 SER A O 1
ATOM 880 N N . THR A 1 113 ? -21.216 9.912 -28.761 1.00 49.91 113 THR A N 1
ATOM 881 C CA . THR A 1 113 ? -20.348 10.644 -27.838 1.00 49.91 113 THR A CA 1
ATOM 882 C C . THR A 1 113 ? -19.138 9.776 -27.564 1.00 49.91 113 THR A C 1
ATOM 884 O O . THR A 1 113 ? -19.207 8.795 -26.825 1.00 49.91 113 THR A O 1
ATOM 887 N N . SER A 1 114 ? -18.033 10.144 -28.206 1.00 51.53 114 SER A N 1
ATOM 888 C CA . SER A 1 114 ? -16.683 9.665 -27.945 1.00 51.53 114 SER A CA 1
ATOM 889 C C . SER A 1 114 ? -16.277 10.012 -26.508 1.00 51.53 114 SER A C 1
ATOM 891 O O . SER A 1 114 ? -15.585 10.997 -26.253 1.00 51.53 114 SER A O 1
ATOM 893 N N . GLY A 1 115 ? -16.736 9.216 -25.547 1.00 48.06 115 GLY A N 1
ATOM 894 C CA . GLY A 1 115 ? -16.225 9.208 -24.182 1.00 48.06 115 GLY A CA 1
ATOM 895 C C . GLY A 1 115 ? -14.871 8.515 -24.165 1.00 48.06 115 GLY A C 1
ATOM 896 O O . GLY A 1 115 ? -14.773 7.356 -23.774 1.00 48.06 115 GLY A O 1
ATOM 897 N N . GLY A 1 116 ? -13.841 9.206 -24.658 1.00 45.00 116 GLY A N 1
ATOM 898 C CA . GLY A 1 116 ? -12.455 8.766 -24.563 1.00 45.00 116 GLY A CA 1
ATOM 899 C C . GLY A 1 116 ? -12.100 8.545 -23.097 1.00 45.00 116 GLY A C 1
ATOM 900 O O . GLY A 1 116 ? -12.020 9.493 -22.318 1.00 45.00 116 GLY A O 1
ATOM 901 N N . GLY A 1 117 ? -11.948 7.277 -22.718 1.00 47.16 117 GLY A N 1
ATOM 902 C CA . GLY A 1 117 ? -11.654 6.865 -21.357 1.00 47.16 117 GLY A CA 1
ATOM 903 C C . GLY A 1 117 ? -10.363 7.504 -20.855 1.00 47.16 117 GLY A C 1
ATOM 904 O O . GLY A 1 117 ? -9.274 7.201 -21.349 1.00 47.16 117 GLY A O 1
ATOM 905 N N . ALA A 1 118 ? -10.488 8.325 -19.812 1.00 49.53 118 ALA A N 1
ATOM 906 C CA . ALA A 1 118 ? -9.385 8.932 -19.063 1.00 49.53 118 ALA A CA 1
ATOM 907 C C . ALA A 1 118 ? -8.421 7.905 -18.424 1.00 49.53 118 ALA A C 1
ATOM 909 O O . ALA A 1 118 ? -7.410 8.280 -17.840 1.00 49.53 118 ALA A O 1
ATOM 910 N N . LEU A 1 119 ? -8.691 6.607 -18.574 1.00 52.47 119 LEU A N 1
ATOM 911 C CA . LEU A 1 119 ? -7.836 5.518 -18.109 1.00 52.47 119 LEU A CA 1
ATOM 912 C C . LEU A 1 119 ? -6.712 5.150 -19.103 1.00 52.47 119 LEU A C 1
ATOM 914 O O . LEU A 1 119 ? -5.831 4.372 -18.751 1.00 52.47 119 LEU A O 1
ATOM 918 N N . SER A 1 120 ? -6.687 5.719 -20.319 1.00 53.50 120 SER A N 1
ATOM 919 C CA . SER A 1 120 ? -5.729 5.304 -21.368 1.00 53.50 120 SER A CA 1
ATOM 920 C C . SER A 1 120 ? -4.388 6.056 -21.371 1.00 53.50 120 SER A C 1
ATOM 922 O O . SER A 1 120 ? -3.433 5.578 -21.976 1.00 53.50 120 SER A O 1
ATOM 924 N N . GLN A 1 121 ? -4.263 7.204 -20.689 1.00 51.56 121 GLN A N 1
ATOM 925 C CA . GLN A 1 121 ? -2.989 7.951 -20.663 1.00 51.56 121 GLN A CA 1
ATOM 926 C C . GLN A 1 121 ? -1.976 7.412 -19.638 1.00 51.56 121 GLN A C 1
ATOM 928 O O . GLN A 1 121 ? -0.770 7.518 -19.856 1.00 51.56 121 GLN A O 1
ATOM 933 N N . TRP A 1 122 ? -2.433 6.775 -18.556 1.00 54.91 122 TRP A N 1
ATOM 934 C CA . TRP A 1 122 ? -1.546 6.241 -17.513 1.00 54.91 122 TRP A CA 1
ATOM 935 C C . TRP A 1 122 ? -0.802 4.969 -17.943 1.00 54.91 122 TRP A C 1
ATOM 937 O O . TRP A 1 122 ? 0.372 4.801 -17.610 1.00 54.91 122 TRP A O 1
ATOM 947 N N . LEU A 1 123 ? -1.433 4.098 -18.743 1.00 54.03 123 LEU A N 1
ATOM 948 C CA . LEU A 1 123 ? -0.781 2.885 -19.254 1.00 54.03 123 LEU A CA 1
ATOM 949 C C . LEU A 1 123 ? 0.390 3.221 -20.203 1.00 54.03 123 LE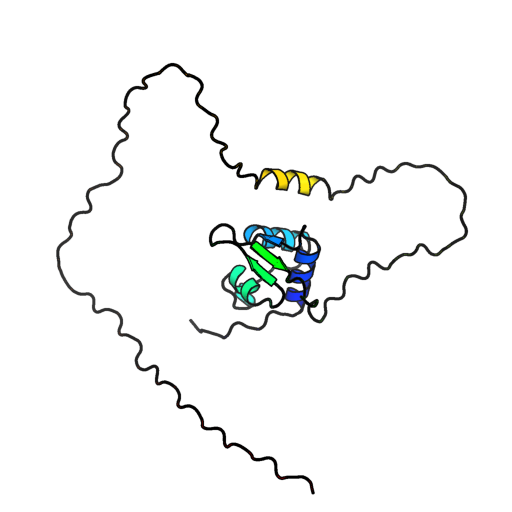U A C 1
ATOM 951 O O . LEU A 1 123 ? 1.399 2.518 -20.200 1.00 54.03 123 LEU A O 1
ATOM 955 N N . LEU A 1 124 ? 0.309 4.339 -20.941 1.00 55.88 124 LEU A N 1
ATOM 956 C CA . LEU A 1 124 ? 1.379 4.795 -21.839 1.00 55.88 124 LEU A CA 1
ATOM 957 C C . LEU A 1 124 ? 2.595 5.382 -21.098 1.00 55.88 124 LEU A C 1
ATOM 959 O O . LEU A 1 124 ? 3.723 5.171 -21.538 1.00 55.88 124 LEU A O 1
ATOM 963 N N . TRP A 1 125 ? 2.405 6.065 -19.962 1.00 53.91 125 TRP A N 1
ATOM 964 C CA . TRP A 1 125 ? 3.536 6.570 -19.163 1.00 53.91 125 TRP A CA 1
ATOM 965 C C . TRP A 1 125 ? 4.305 5.445 -18.443 1.00 53.91 125 TRP A C 1
ATOM 967 O O . TRP A 1 125 ? 5.510 5.560 -18.209 1.00 53.91 125 TRP A O 1
ATOM 977 N N . HIS A 1 126 ? 3.646 4.324 -18.131 1.00 54.06 126 HIS A N 1
ATOM 978 C CA . HIS A 1 126 ? 4.253 3.247 -17.341 1.00 54.06 126 HIS A CA 1
ATOM 979 C C . HIS A 1 126 ? 4.974 2.159 -18.135 1.00 54.06 126 HIS A C 1
ATOM 981 O O . HIS A 1 126 ? 5.952 1.617 -17.618 1.00 54.06 126 HIS A O 1
ATOM 987 N N . ILE A 1 127 ? 4.584 1.886 -19.386 1.00 52.28 127 ILE A N 1
ATOM 988 C CA . ILE A 1 127 ? 5.336 0.960 -20.255 1.00 52.28 127 ILE A CA 1
ATOM 989 C C . ILE A 1 127 ? 6.776 1.465 -20.472 1.00 52.28 127 ILE A C 1
ATOM 991 O O . ILE A 1 127 ? 7.699 0.666 -20.580 1.00 52.28 127 ILE A O 1
ATOM 995 N N . ASN A 1 128 ? 7.002 2.782 -20.435 1.00 46.16 128 ASN A N 1
ATOM 996 C CA . ASN A 1 128 ? 8.307 3.369 -20.744 1.00 46.16 128 ASN A CA 1
ATOM 997 C C . ASN A 1 128 ? 9.286 3.454 -19.552 1.00 46.16 128 ASN A C 1
ATOM 999 O O . ASN A 1 128 ? 10.434 3.846 -19.729 1.00 46.16 128 ASN A O 1
ATOM 1003 N N . SER A 1 129 ? 8.861 3.105 -18.330 1.00 48.84 129 SER A N 1
ATOM 1004 C CA . SER A 1 129 ? 9.690 3.292 -17.120 1.00 48.84 129 SER A CA 1
ATOM 1005 C C . SER A 1 129 ? 10.369 2.018 -16.602 1.00 48.84 129 SER A C 1
ATOM 1007 O O . SER A 1 129 ? 11.092 2.090 -15.610 1.00 48.84 129 SER A O 1
ATOM 1009 N N . ASN A 1 130 ? 10.125 0.849 -17.212 1.00 44.94 130 ASN A N 1
ATOM 1010 C CA . ASN A 1 130 ? 10.614 -0.424 -16.661 1.00 44.94 130 ASN A CA 1
ATOM 1011 C C . ASN A 1 130 ? 11.143 -1.445 -17.681 1.00 44.94 130 ASN A C 1
ATOM 1013 O O . ASN A 1 130 ? 11.512 -2.551 -17.290 1.00 44.94 130 ASN A O 1
ATOM 1017 N N . THR A 1 131 ? 11.260 -1.097 -18.962 1.00 47.03 131 THR A N 1
ATOM 1018 C CA . THR A 1 131 ? 12.051 -1.885 -19.917 1.00 47.03 131 THR A CA 1
ATOM 1019 C C . THR A 1 131 ? 13.523 -1.514 -19.764 1.00 47.03 131 THR A C 1
ATOM 1021 O O . THR A 1 131 ? 14.127 -0.839 -20.592 1.00 47.03 131 THR A O 1
ATOM 1024 N N . GLY A 1 132 ? 14.126 -1.993 -18.674 1.00 46.91 132 GLY A N 1
ATOM 1025 C CA . GLY A 1 132 ? 15.537 -2.346 -18.709 1.00 46.91 132 GLY A CA 1
ATOM 1026 C C . GLY A 1 132 ? 15.681 -3.467 -19.728 1.00 46.91 132 GLY A C 1
ATOM 1027 O O . GLY A 1 132 ? 15.524 -4.637 -19.385 1.00 46.91 132 GLY A O 1
ATOM 1028 N N . ALA A 1 133 ? 15.883 -3.099 -20.994 1.00 38.47 133 ALA A N 1
ATOM 1029 C CA . ALA A 1 133 ? 16.249 -4.044 -22.029 1.00 38.47 133 ALA A CA 1
ATOM 1030 C C . ALA A 1 133 ? 17.444 -4.860 -21.509 1.00 38.47 133 ALA A C 1
ATOM 1032 O O . ALA A 1 133 ? 18.425 -4.256 -21.057 1.00 38.47 133 ALA A O 1
ATOM 1033 N N . PRO A 1 134 ? 17.406 -6.205 -21.536 1.00 45.75 134 PRO A N 1
ATOM 1034 C CA . PRO A 1 134 ? 18.651 -6.941 -21.471 1.00 45.75 134 PRO A CA 1
ATOM 1035 C C . PRO A 1 134 ? 19.467 -6.435 -22.657 1.00 45.75 134 PRO A C 1
ATOM 1037 O O . PRO A 1 134 ? 18.980 -6.443 -23.788 1.00 45.75 134 PRO A O 1
ATOM 1040 N N . ALA A 1 135 ? 20.663 -5.917 -22.392 1.00 45.09 135 ALA A N 1
ATOM 1041 C CA . ALA A 1 135 ? 21.635 -5.634 -23.428 1.00 45.09 135 ALA A CA 1
ATOM 1042 C C . ALA A 1 135 ? 21.917 -6.962 -24.141 1.00 45.09 135 ALA A C 1
ATOM 1044 O O . ALA A 1 135 ? 22.775 -7.738 -23.728 1.00 45.09 135 ALA A O 1
ATOM 1045 N N . ALA A 1 136 ? 21.122 -7.256 -25.168 1.00 44.34 136 ALA A N 1
ATOM 1046 C CA . ALA A 1 136 ? 21.443 -8.246 -26.162 1.00 44.34 136 ALA A CA 1
ATOM 1047 C C . ALA A 1 136 ? 22.745 -7.750 -26.776 1.00 44.34 136 ALA A C 1
ATOM 1049 O O . ALA A 1 136 ? 22.786 -6.713 -27.438 1.00 44.34 136 ALA A O 1
ATOM 1050 N N . SER A 1 137 ? 23.823 -8.446 -26.437 1.00 50.69 137 SER A N 1
ATOM 1051 C CA . SER A 1 137 ? 25.125 -8.292 -27.049 1.00 50.69 137 SER A CA 1
ATOM 1052 C C . SER A 1 137 ? 24.947 -8.389 -28.561 1.00 50.69 137 SER A C 1
ATOM 1054 O O . SER A 1 137 ? 24.778 -9.476 -29.108 1.00 50.69 137 SER A O 1
ATOM 1056 N N . ALA A 1 138 ? 24.936 -7.242 -29.233 1.00 45.00 138 ALA A N 1
ATOM 1057 C CA . ALA A 1 138 ? 25.103 -7.198 -30.670 1.00 45.00 138 ALA A CA 1
ATOM 1058 C C . ALA A 1 138 ? 26.543 -7.644 -30.976 1.00 45.00 138 ALA A C 1
ATOM 1060 O O . ALA A 1 138 ? 27.479 -7.124 -30.356 1.00 45.00 138 ALA A O 1
ATOM 1061 N N . PRO A 1 139 ? 26.757 -8.610 -31.884 1.00 58.44 139 PRO A N 1
ATOM 1062 C CA . PRO A 1 139 ? 28.093 -8.937 -32.336 1.00 58.44 139 PRO A CA 1
ATOM 1063 C C . PRO A 1 139 ? 28.683 -7.755 -33.112 1.00 58.44 139 PRO A C 1
ATOM 1065 O O . PRO A 1 139 ? 28.078 -7.189 -34.019 1.00 58.44 139 PRO A O 1
ATOM 1068 N N . ASN A 1 140 ? 29.885 -7.408 -32.670 1.00 53.22 140 ASN A N 1
ATOM 1069 C CA . ASN A 1 140 ? 30.880 -6.519 -33.245 1.00 53.22 140 ASN A CA 1
ATOM 1070 C C . ASN A 1 140 ? 30.835 -6.435 -34.783 1.00 53.22 140 ASN A C 1
ATOM 1072 O O . ASN A 1 140 ? 31.141 -7.408 -35.470 1.00 53.22 140 ASN A O 1
ATOM 1076 N N . LEU A 1 141 ? 30.530 -5.245 -35.303 1.00 53.50 141 LEU A N 1
ATOM 1077 C CA . LEU A 1 141 ? 30.829 -4.848 -36.675 1.00 53.50 141 LEU A CA 1
ATOM 1078 C C . LEU A 1 141 ? 31.492 -3.466 -36.652 1.00 53.50 141 LEU A C 1
ATOM 1080 O O . LEU A 1 141 ? 30.841 -2.431 -36.725 1.00 53.50 141 LEU A O 1
ATOM 1084 N N . ASN A 1 142 ? 32.817 -3.511 -36.510 1.00 61.28 142 ASN A N 1
ATOM 1085 C CA . ASN A 1 142 ? 33.786 -2.680 -37.221 1.00 61.28 142 ASN A CA 1
ATOM 1086 C C . ASN A 1 142 ? 33.522 -1.158 -37.216 1.00 61.28 142 ASN A C 1
ATOM 1088 O O . ASN A 1 142 ? 33.000 -0.598 -38.179 1.00 61.28 142 ASN A O 1
ATOM 1092 N N . ALA A 1 143 ? 33.964 -0.481 -36.153 1.00 48.66 143 ALA A N 1
ATOM 1093 C CA . ALA A 1 143 ? 34.171 0.965 -36.159 1.00 48.66 143 ALA A CA 1
ATOM 1094 C C . ALA A 1 143 ? 35.684 1.269 -36.145 1.00 48.66 143 ALA A C 1
ATOM 1096 O O . ALA A 1 143 ? 36.416 0.643 -35.372 1.00 48.66 143 ALA A O 1
ATOM 1097 N N . PRO A 1 144 ? 36.176 2.202 -36.982 1.00 59.81 144 PRO A N 1
ATOM 1098 C CA . PRO A 1 144 ? 37.587 2.559 -37.037 1.00 59.81 144 PRO A CA 1
ATOM 1099 C C . PRO A 1 144 ? 38.055 3.202 -35.727 1.00 59.81 144 PRO A C 1
ATOM 1101 O O . PRO A 1 144 ? 37.392 4.058 -35.142 1.00 59.81 144 PRO A O 1
ATOM 1104 N N . ASN A 1 145 ? 39.233 2.755 -35.301 1.00 56.28 145 ASN A N 1
ATOM 1105 C CA . ASN A 1 145 ? 39.960 3.154 -34.106 1.00 56.28 145 ASN A CA 1
ATOM 1106 C C . ASN A 1 145 ? 40.263 4.665 -34.110 1.00 56.28 145 ASN A C 1
ATOM 1108 O O . ASN A 1 145 ? 41.254 5.106 -34.689 1.00 56.28 145 ASN A O 1
ATOM 1112 N N . PHE A 1 146 ? 39.413 5.458 -33.457 1.00 52.53 146 PHE A N 1
ATOM 1113 C CA . PHE A 1 146 ? 39.764 6.809 -33.034 1.00 52.53 146 PHE A CA 1
ATOM 1114 C C . PHE A 1 146 ? 40.420 6.723 -31.658 1.00 52.53 146 PHE A C 1
ATOM 1116 O O . PHE A 1 146 ? 39.753 6.688 -30.624 1.00 52.53 146 PHE A O 1
ATOM 1123 N N . THR A 1 147 ? 41.749 6.682 -31.660 1.00 58.88 147 THR A N 1
ATOM 1124 C CA . THR A 1 147 ? 42.577 6.876 -30.470 1.00 58.88 147 THR A CA 1
ATOM 1125 C C . THR A 1 147 ? 42.302 8.272 -29.908 1.00 58.88 147 THR A C 1
ATOM 1127 O O . THR A 1 147 ? 42.815 9.269 -30.414 1.00 58.88 147 THR A O 1
ATOM 1130 N N . ALA A 1 148 ? 41.463 8.360 -28.877 1.00 58.72 148 ALA A N 1
ATOM 1131 C CA . ALA A 1 148 ? 41.307 9.581 -28.101 1.00 58.72 148 ALA A CA 1
ATOM 1132 C C . ALA A 1 148 ? 42.559 9.805 -27.226 1.00 58.72 148 ALA A C 1
ATOM 1134 O O . ALA A 1 148 ? 43.104 8.838 -26.682 1.00 58.72 148 ALA A O 1
ATOM 1135 N N . PRO A 1 149 ? 43.031 11.053 -27.069 1.00 58.62 149 PRO A N 1
ATOM 1136 C CA . PRO A 1 149 ? 44.128 11.367 -26.167 1.00 58.62 149 PRO A CA 1
ATOM 1137 C C . PRO A 1 149 ? 43.728 11.079 -24.717 1.00 58.62 149 PRO A C 1
ATOM 1139 O O . PRO A 1 149 ? 42.637 11.418 -24.260 1.00 58.62 149 PRO A O 1
ATOM 1142 N N . ASN A 1 150 ? 44.651 10.441 -24.006 1.00 57.62 150 ASN A N 1
ATOM 1143 C CA . ASN A 1 150 ? 44.587 10.131 -22.587 1.00 57.62 150 ASN A CA 1
ATOM 1144 C C . ASN A 1 150 ? 44.504 11.436 -21.769 1.00 57.62 150 ASN A C 1
ATOM 1146 O O . ASN A 1 150 ? 45.522 12.069 -21.493 1.00 57.62 150 ASN A O 1
ATOM 1150 N N . LEU A 1 151 ? 43.286 11.859 -21.417 1.00 54.81 151 LEU A N 1
ATOM 1151 C CA . LEU A 1 151 ? 43.062 12.829 -20.350 1.00 54.81 151 LEU A CA 1
ATOM 1152 C C . LEU A 1 151 ? 43.019 12.069 -19.024 1.00 54.81 151 LEU A C 1
ATOM 1154 O O . LEU A 1 151 ? 41.968 11.590 -18.598 1.00 54.81 151 LEU A O 1
ATOM 1158 N N . SER A 1 152 ? 44.177 11.989 -18.371 1.00 53.81 152 SER A N 1
ATOM 1159 C CA . SER A 1 152 ? 44.284 11.710 -16.944 1.00 53.81 152 SER A CA 1
ATOM 1160 C C . SER A 1 152 ? 43.360 12.655 -16.178 1.00 53.81 152 SER A C 1
ATOM 1162 O O . SER A 1 152 ? 43.629 13.852 -16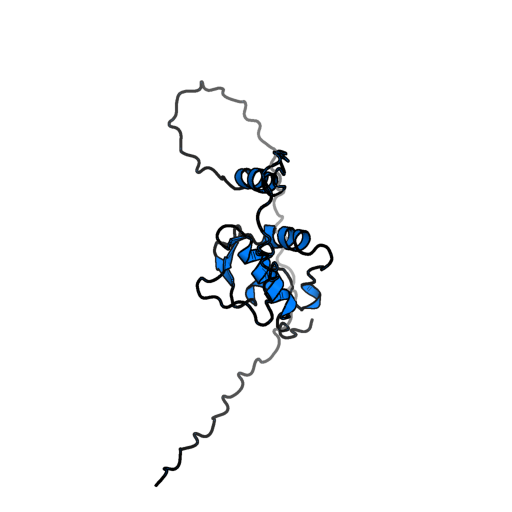.057 1.00 53.81 152 SER A O 1
ATOM 1164 N N . ALA A 1 153 ? 42.254 12.121 -15.667 1.00 59.38 153 ALA A N 1
ATOM 1165 C CA . ALA A 1 153 ? 41.470 12.801 -14.655 1.00 59.38 153 ALA A CA 1
ATOM 1166 C C . ALA A 1 153 ? 42.326 12.927 -13.378 1.00 59.38 153 ALA A C 1
ATOM 1168 O O . ALA A 1 153 ? 42.973 11.949 -12.993 1.00 59.38 153 ALA A O 1
ATOM 1169 N N . PRO A 1 154 ? 42.362 14.098 -12.720 1.00 61.75 154 PRO A N 1
ATOM 1170 C CA . PRO A 1 154 ? 43.031 14.242 -11.439 1.00 61.75 154 PRO A CA 1
ATOM 1171 C C . PRO A 1 154 ? 42.322 13.396 -10.378 1.00 61.75 154 PRO A C 1
ATOM 1173 O O . PRO A 1 154 ? 41.102 13.448 -10.216 1.00 61.75 154 PRO A O 1
ATOM 1176 N N . ASP A 1 155 ? 43.133 12.617 -9.676 1.00 62.38 155 ASP A N 1
ATOM 1177 C CA . ASP A 1 155 ? 42.804 11.775 -8.533 1.00 62.38 155 ASP A CA 1
ATOM 1178 C C . ASP A 1 155 ? 42.019 12.565 -7.459 1.00 62.38 155 ASP A C 1
ATOM 1180 O O . ASP A 1 155 ? 42.550 13.539 -6.915 1.00 62.38 155 ASP A O 1
ATOM 1184 N N . PRO A 1 156 ? 40.765 12.206 -7.121 1.00 64.25 156 PRO A N 1
ATOM 1185 C CA . PRO A 1 156 ? 40.018 12.882 -6.073 1.00 64.25 156 PRO A CA 1
ATOM 1186 C C . PRO A 1 156 ? 40.129 12.139 -4.738 1.00 64.25 156 PRO A C 1
ATOM 1188 O O . PRO A 1 156 ? 39.114 11.929 -4.081 1.00 64.25 156 PRO A O 1
ATOM 1191 N N . TYR A 1 157 ? 41.330 11.747 -4.301 1.00 62.41 157 TYR A N 1
ATOM 1192 C CA . TYR A 1 157 ? 41.530 11.298 -2.920 1.00 62.41 157 TYR A CA 1
ATOM 1193 C C . TYR A 1 157 ? 42.882 11.751 -2.357 1.00 62.41 157 TYR A C 1
ATOM 1195 O O . TYR A 1 157 ? 43.925 11.264 -2.789 1.00 62.41 157 TYR A O 1
ATOM 1203 N N . PRO A 1 158 ? 42.910 12.635 -1.340 1.00 66.75 158 PRO A N 1
ATOM 1204 C CA . PRO A 1 158 ? 44.113 12.784 -0.540 1.00 66.75 158 PRO A CA 1
ATOM 1205 C C . PRO A 1 158 ? 44.380 11.474 0.225 1.00 66.75 158 PRO A C 1
ATOM 1207 O O . PRO A 1 158 ? 43.434 10.833 0.703 1.00 66.75 158 PRO A O 1
ATOM 1210 N N . PRO A 1 159 ? 45.653 11.074 0.391 1.00 60.25 159 PRO A N 1
ATOM 1211 C CA . PRO A 1 159 ? 46.011 9.945 1.230 1.00 60.25 159 PRO A CA 1
ATOM 1212 C C . PRO A 1 159 ? 45.509 10.215 2.646 1.00 60.25 159 PRO A C 1
ATOM 1214 O O . PRO A 1 159 ? 45.838 11.222 3.278 1.00 60.25 159 PRO A O 1
ATOM 1217 N N . ARG A 1 160 ? 44.673 9.302 3.133 1.00 60.69 160 ARG A N 1
ATOM 1218 C CA . ARG A 1 160 ? 44.187 9.279 4.507 1.00 60.69 160 ARG A CA 1
ATOM 1219 C C . ARG A 1 160 ? 45.411 9.162 5.414 1.00 60.69 160 ARG A C 1
ATOM 1221 O O . ARG A 1 160 ? 45.980 8.080 5.540 1.00 60.69 160 ARG A O 1
ATOM 1228 N N . GLN A 1 161 ? 45.836 10.289 5.988 1.00 58.69 161 GLN A N 1
ATOM 1229 C CA . GLN A 1 161 ? 46.916 10.321 6.964 1.00 58.69 161 GLN A CA 1
ATOM 1230 C C . GLN A 1 161 ? 46.607 9.299 8.056 1.00 58.69 161 GLN A C 1
ATOM 1232 O O . GLN A 1 161 ? 45.517 9.284 8.637 1.00 58.69 161 GLN A O 1
ATOM 1237 N N . MET A 1 162 ? 47.575 8.418 8.287 1.00 58.56 162 MET A N 1
ATOM 1238 C CA . MET A 1 162 ? 47.616 7.538 9.438 1.00 58.56 162 MET A CA 1
ATOM 1239 C C . MET A 1 162 ? 47.734 8.415 10.686 1.00 58.56 162 MET A C 1
ATOM 1241 O O . MET A 1 162 ? 48.826 8.783 11.105 1.00 58.56 162 MET A O 1
ATOM 1245 N N . ALA A 1 163 ? 46.589 8.791 11.251 1.00 56.78 163 ALA A N 1
ATOM 1246 C CA . ALA A 1 163 ? 46.525 9.351 12.586 1.00 56.78 163 ALA A CA 1
ATOM 1247 C C . ALA A 1 163 ? 46.763 8.213 13.587 1.00 56.78 163 ALA A C 1
ATOM 1249 O O . ALA A 1 163 ? 45.946 7.307 13.731 1.00 56.78 163 ALA A O 1
ATOM 1250 N N . SER A 1 164 ? 47.950 8.273 14.180 1.00 55.41 164 SER A N 1
ATOM 1251 C CA . SER A 1 164 ? 48.380 7.844 15.509 1.00 55.41 164 SER A CA 1
ATOM 1252 C C . SER A 1 164 ? 47.487 6.887 16.327 1.00 55.41 164 SER A C 1
ATOM 1254 O O . SER A 1 164 ? 46.315 7.177 16.573 1.00 55.41 164 SER A O 1
ATOM 1256 N N . PRO A 1 165 ? 48.069 5.820 16.910 1.00 65.38 165 PRO A N 1
ATOM 1257 C CA . PRO A 1 165 ? 47.448 5.077 17.998 1.00 65.38 165 PRO A CA 1
ATOM 1258 C C . PRO A 1 165 ? 47.489 5.942 19.266 1.00 65.38 165 PRO A C 1
ATOM 1260 O O . PRO A 1 165 ? 48.554 6.194 19.824 1.00 65.38 165 PRO A O 1
ATOM 1263 N N . GLY A 1 166 ? 46.337 6.438 19.713 1.00 55.22 166 GLY A N 1
ATOM 1264 C CA . GLY A 1 166 ? 46.289 7.314 20.878 1.00 55.22 166 GLY A CA 1
ATOM 1265 C C . GLY A 1 166 ? 44.896 7.466 21.469 1.00 55.22 166 GLY A C 1
ATOM 1266 O O . GLY A 1 166 ? 44.059 8.166 20.918 1.00 55.22 166 GLY A O 1
ATOM 1267 N N . MET A 1 167 ? 44.734 6.863 22.646 1.00 55.78 167 MET A N 1
ATOM 1268 C CA . MET A 1 167 ? 43.668 7.048 23.634 1.00 55.78 167 MET A CA 1
ATOM 1269 C C . MET A 1 167 ? 42.298 6.446 23.311 1.00 55.78 167 MET A C 1
ATOM 1271 O O . MET A 1 167 ? 41.523 6.917 22.484 1.00 55.78 167 MET A O 1
ATOM 1275 N N . GLY A 1 168 ? 41.997 5.386 24.063 1.00 56.19 168 GLY A N 1
ATOM 1276 C CA . GLY A 1 168 ? 40.708 4.727 24.076 1.00 56.19 168 GLY A CA 1
ATOM 1277 C C . GLY A 1 168 ? 39.592 5.663 24.519 1.00 56.19 168 GLY A C 1
ATOM 1278 O O . GLY A 1 168 ? 39.619 6.236 25.606 1.00 56.19 168 GLY A O 1
ATOM 1279 N N . CYS A 1 169 ? 38.559 5.738 23.692 1.00 56.31 169 CYS A N 1
ATOM 1280 C CA . CYS A 1 169 ? 37.231 6.056 24.176 1.00 56.31 169 CYS A CA 1
ATOM 1281 C C . CYS A 1 169 ? 36.665 4.779 24.822 1.00 56.31 169 CYS A C 1
ATOM 1283 O O . CYS A 1 169 ? 36.564 3.762 24.126 1.00 56.31 169 CYS A O 1
ATOM 1285 N N . PRO A 1 170 ? 36.302 4.777 26.118 1.00 65.69 170 PRO A N 1
ATOM 1286 C CA . PRO A 1 170 ? 35.543 3.675 26.688 1.00 65.69 170 PRO A CA 1
ATOM 1287 C C . PRO A 1 170 ? 34.216 3.585 25.933 1.00 65.69 170 PRO A C 1
ATOM 1289 O O . PRO A 1 170 ? 33.427 4.531 25.905 1.00 65.69 170 PRO A O 1
ATOM 1292 N N . GLY A 1 171 ? 34.010 2.458 25.254 1.00 60.94 171 GLY A N 1
ATOM 1293 C CA . GLY A 1 171 ? 32.758 2.169 24.573 1.00 60.94 171 GLY A CA 1
ATOM 1294 C C . GLY A 1 171 ? 31.584 2.226 25.558 1.00 60.94 171 GLY A C 1
ATOM 1295 O O . GLY A 1 171 ? 31.761 1.922 26.742 1.00 60.94 171 GLY A O 1
ATOM 1296 N N . PRO A 1 172 ? 30.382 2.614 25.099 1.00 70.94 172 PRO A N 1
ATOM 1297 C CA . PRO A 1 172 ? 29.192 2.559 25.933 1.00 70.94 172 PRO A CA 1
ATOM 1298 C C . PRO A 1 172 ? 29.013 1.131 26.452 1.00 70.94 172 PRO A C 1
ATOM 1300 O O . PRO A 1 172 ? 29.012 0.171 25.678 1.00 70.94 172 PRO A O 1
ATOM 1303 N N . ALA A 1 173 ? 28.902 1.014 27.774 1.00 66.12 173 ALA A N 1
ATOM 1304 C CA . ALA A 1 173 ? 28.686 -0.248 28.459 1.00 66.12 173 ALA A CA 1
ATOM 1305 C C . ALA A 1 173 ? 27.505 -1.009 27.824 1.00 66.12 173 ALA A C 1
ATOM 1307 O O . ALA A 1 173 ? 26.470 -0.396 27.531 1.00 66.12 173 ALA A O 1
ATOM 1308 N N . PRO A 1 174 ? 27.627 -2.330 27.608 1.00 65.00 174 PRO A N 1
ATOM 1309 C CA . PRO A 1 174 ? 26.499 -3.132 27.165 1.00 65.00 174 PRO A CA 1
ATOM 1310 C C . PRO A 1 174 ? 25.384 -3.049 28.218 1.00 65.00 174 PRO A C 1
ATOM 1312 O O . PRO A 1 174 ? 25.675 -3.111 29.418 1.00 65.00 174 PRO A O 1
ATOM 1315 N N . PRO A 1 175 ? 24.108 -2.911 27.816 1.00 63.16 175 PRO A N 1
ATOM 1316 C CA . PRO A 1 175 ? 23.010 -3.001 28.760 1.00 63.16 175 PRO A CA 1
ATOM 1317 C C . PRO A 1 175 ? 23.070 -4.364 29.449 1.00 63.16 175 PRO A C 1
ATOM 1319 O O . PRO A 1 175 ? 23.071 -5.417 28.808 1.00 63.16 175 PRO A O 1
ATOM 1322 N N . ALA A 1 176 ? 23.170 -4.306 30.773 1.00 61.12 176 ALA A N 1
ATOM 1323 C CA . ALA A 1 176 ? 23.174 -5.453 31.652 1.00 61.12 176 ALA A CA 1
ATOM 1324 C C . ALA A 1 176 ? 21.973 -6.366 31.359 1.00 61.12 176 ALA A C 1
ATOM 1326 O O . ALA A 1 176 ? 20.864 -5.884 31.145 1.00 61.12 176 ALA A O 1
ATOM 1327 N N . HIS A 1 177 ? 22.214 -7.671 31.470 1.00 59.94 177 HIS A N 1
ATOM 1328 C CA . HIS A 1 177 ? 21.252 -8.710 31.841 1.00 59.94 177 HIS A CA 1
ATOM 1329 C C . HIS A 1 177 ? 19.927 -8.758 31.051 1.00 59.94 177 HIS A C 1
ATOM 1331 O O . HIS A 1 177 ? 18.867 -8.335 31.504 1.00 59.94 177 HIS A O 1
ATOM 1337 N N . TRP A 1 178 ? 19.944 -9.430 29.900 1.00 50.62 178 TRP A N 1
ATOM 1338 C CA . TRP A 1 178 ? 18.752 -10.169 29.495 1.00 50.62 178 TRP A CA 1
ATOM 1339 C C . TRP A 1 178 ? 18.787 -11.513 30.236 1.00 50.62 178 TRP A C 1
ATOM 1341 O O . TRP A 1 178 ? 19.482 -12.452 29.858 1.00 50.62 178 TRP A O 1
ATOM 1351 N N . SER A 1 179 ? 18.091 -11.582 31.366 1.00 58.88 179 SER A N 1
ATOM 1352 C CA . SER A 1 179 ? 17.754 -12.868 31.973 1.00 58.88 179 SER A CA 1
ATOM 1353 C C . SER A 1 179 ? 16.760 -13.573 31.044 1.00 58.88 179 SER A C 1
ATOM 1355 O O . SER A 1 179 ? 15.703 -12.995 30.769 1.00 58.88 179 SER A O 1
ATOM 1357 N N . PRO A 1 180 ? 17.028 -14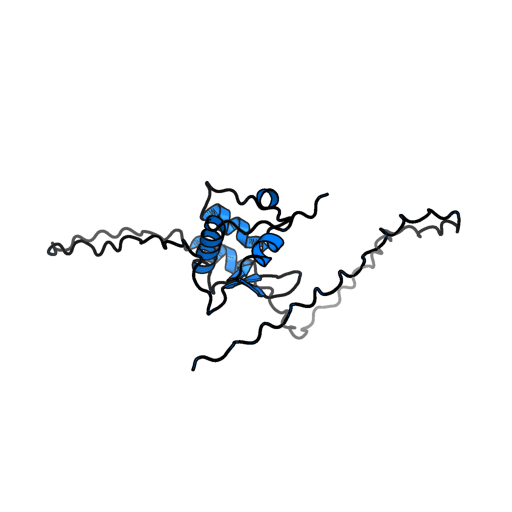.793 30.547 1.00 63.00 180 PRO A N 1
ATOM 1358 C CA . PRO A 1 180 ? 15.993 -15.575 29.892 1.00 63.00 180 PRO A CA 1
ATOM 1359 C C . PRO A 1 180 ? 14.900 -15.871 30.924 1.00 63.00 180 PRO A C 1
ATOM 1361 O O . PRO A 1 180 ? 15.142 -16.491 31.962 1.00 63.00 180 PRO A O 1
ATOM 1364 N N . ALA A 1 181 ? 13.695 -15.365 30.661 1.00 59.09 181 ALA A N 1
ATOM 1365 C CA . ALA A 1 181 ? 12.520 -15.664 31.459 1.00 59.09 181 ALA A CA 1
ATOM 1366 C C . ALA A 1 181 ? 12.334 -17.187 31.522 1.00 59.09 181 ALA A C 1
ATOM 1368 O O . ALA A 1 181 ? 12.258 -17.860 30.493 1.00 59.09 181 ALA A O 1
ATOM 1369 N N . ARG A 1 182 ? 12.295 -17.711 32.751 1.00 63.84 182 ARG A N 1
ATOM 1370 C CA . ARG A 1 182 ? 11.988 -19.110 33.068 1.00 63.84 182 ARG A CA 1
ATOM 1371 C C . ARG A 1 182 ? 10.724 -19.537 32.304 1.00 63.84 182 ARG A C 1
ATOM 1373 O O . ARG A 1 182 ? 9.730 -18.810 32.372 1.00 63.84 182 ARG A O 1
ATOM 1380 N N . PRO A 1 183 ? 10.708 -20.699 31.634 1.00 62.44 183 PRO A N 1
ATOM 1381 C CA . PRO A 1 183 ? 9.461 -21.268 31.152 1.00 62.44 183 PRO A CA 1
ATOM 1382 C C . PRO A 1 183 ? 8.573 -21.583 32.363 1.00 62.44 183 PRO A C 1
ATOM 1384 O O . PRO A 1 183 ? 8.944 -22.360 33.242 1.00 62.44 183 PRO A O 1
ATOM 1387 N N . LEU A 1 184 ? 7.412 -20.931 32.431 1.00 67.31 184 LEU A N 1
ATOM 1388 C CA . LEU A 1 184 ? 6.327 -21.319 33.324 1.00 67.31 184 LEU A CA 1
ATOM 1389 C C . LEU A 1 184 ? 5.816 -22.680 32.852 1.00 67.31 184 LEU A C 1
ATOM 1391 O O . LEU A 1 184 ? 5.137 -22.776 31.831 1.00 67.31 184 LEU A O 1
ATOM 1395 N N . SER A 1 185 ? 6.178 -23.731 33.585 1.00 64.31 185 SER A N 1
ATOM 1396 C CA . SER A 1 185 ? 5.581 -25.055 33.458 1.00 64.31 185 SER A CA 1
ATOM 1397 C C . SER A 1 185 ? 4.068 -24.938 33.654 1.00 64.31 185 SER A C 1
ATOM 1399 O O . SER A 1 185 ? 3.593 -24.705 34.765 1.00 64.31 185 SER A O 1
ATOM 1401 N N . LEU A 1 186 ? 3.311 -25.065 32.565 1.00 69.81 186 LEU A N 1
ATOM 1402 C CA . LEU A 1 186 ? 1.858 -25.191 32.604 1.00 69.81 186 LEU A CA 1
ATOM 1403 C C . LEU A 1 186 ? 1.497 -26.560 33.203 1.00 69.81 186 LEU A C 1
ATOM 1405 O O . LEU A 1 186 ? 1.981 -27.578 32.698 1.00 69.81 186 LEU A O 1
ATOM 1409 N N . PRO A 1 187 ? 0.659 -26.625 34.253 1.00 69.69 187 PRO A N 1
ATOM 1410 C CA . PRO A 1 187 ? 0.145 -27.891 34.745 1.00 69.69 187 PRO A CA 1
ATOM 1411 C C . PRO A 1 187 ? -0.776 -28.504 33.688 1.00 69.69 187 PRO A C 1
ATOM 1413 O O . PRO A 1 187 ? -1.790 -27.937 33.286 1.00 69.69 187 PRO A O 1
ATOM 1416 N N . MET A 1 188 ? -0.379 -29.684 33.232 1.00 66.69 188 MET A N 1
ATOM 1417 C CA . MET A 1 188 ? -1.104 -30.540 32.308 1.00 66.69 188 MET A CA 1
ATOM 1418 C C . MET A 1 188 ? -2.404 -31.008 32.979 1.00 66.69 188 MET A C 1
ATOM 1420 O O . MET A 1 188 ? -2.403 -31.911 33.816 1.00 66.69 188 MET A O 1
ATOM 1424 N N . GLN A 1 189 ? -3.520 -30.358 32.651 1.00 71.19 189 GLN A N 1
ATOM 1425 C CA . GLN A 1 189 ? -4.846 -30.756 33.118 1.00 71.19 189 GLN A CA 1
ATOM 1426 C C . GLN A 1 189 ? -5.318 -31.973 32.313 1.00 71.19 189 GLN A C 1
ATOM 1428 O O . GLN A 1 189 ? -5.626 -31.882 31.127 1.00 71.19 189 GLN A O 1
ATOM 1433 N N . ARG A 1 190 ? -5.325 -33.135 32.975 1.00 64.38 190 ARG A N 1
ATOM 1434 C CA . ARG A 1 190 ? -5.919 -34.382 32.479 1.00 64.38 190 ARG A CA 1
ATOM 1435 C C . ARG A 1 190 ? -7.433 -34.190 32.293 1.00 64.38 190 ARG A C 1
ATOM 1437 O O . ARG A 1 190 ? -8.085 -33.798 33.262 1.00 64.38 190 ARG A O 1
ATOM 1444 N N . PRO A 1 191 ? -8.016 -34.522 31.130 1.00 67.81 191 PRO A N 1
ATOM 1445 C CA . PRO A 1 191 ? -9.458 -34.682 31.025 1.00 67.81 191 PRO A CA 1
ATOM 1446 C C . PRO A 1 191 ? -9.881 -35.911 31.841 1.00 67.81 191 PRO A C 1
ATOM 1448 O O . PRO A 1 191 ? -9.442 -37.032 31.582 1.00 67.81 191 PRO A O 1
ATOM 1451 N N . GLN A 1 192 ? -10.693 -35.670 32.870 1.00 68.38 192 GLN A N 1
ATOM 1452 C CA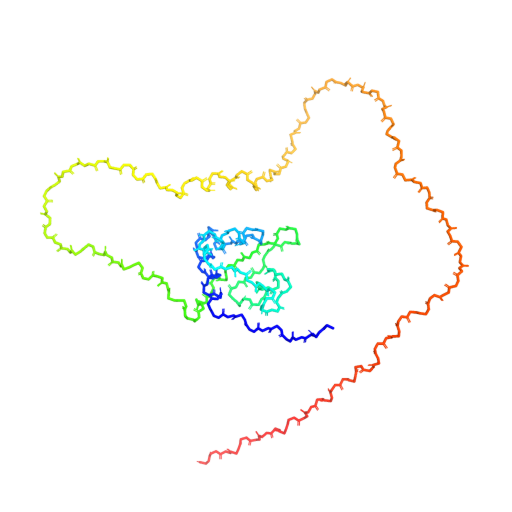 . GLN A 1 192 ? -11.466 -36.701 33.559 1.00 68.38 192 GLN A CA 1
ATOM 1453 C C . GLN A 1 192 ? -12.509 -37.236 32.574 1.00 68.38 192 GLN A C 1
ATOM 1455 O O . GLN A 1 192 ? -13.155 -36.462 31.865 1.00 68.38 192 GLN A O 1
ATOM 1460 N N . GLY A 1 193 ? -12.602 -38.561 32.495 1.00 63.97 193 GLY A N 1
ATOM 1461 C CA . GLY A 1 193 ? -13.503 -39.255 31.589 1.00 63.97 193 GLY A CA 1
ATOM 1462 C C . GLY A 1 193 ? -14.967 -38.952 31.888 1.00 63.97 193 GLY A C 1
ATOM 1463 O O . GLY A 1 193 ? -15.358 -38.775 33.040 1.00 63.97 193 GLY A O 1
ATOM 1464 N N . TYR A 1 194 ? -15.762 -38.923 30.826 1.00 56.69 194 TYR A N 1
ATOM 1465 C CA . TYR A 1 194 ? -17.200 -39.109 30.928 1.00 56.69 194 TYR A CA 1
ATOM 1466 C C . TYR A 1 194 ? -17.466 -40.614 30.998 1.00 56.69 194 TYR A C 1
ATOM 1468 O O . TYR A 1 194 ? -17.009 -41.358 30.126 1.00 56.69 194 TYR A O 1
ATOM 1476 N N . GLN A 1 195 ? -18.126 -41.030 32.082 1.00 63.16 195 GLN A N 1
ATOM 1477 C CA . GLN A 1 195 ? -18.845 -42.300 32.151 1.00 63.16 195 GLN A CA 1
ATOM 1478 C C . GLN A 1 195 ? -20.134 -42.221 31.339 1.00 63.16 195 GLN A C 1
ATOM 1480 O O . GLN A 1 195 ? -20.697 -41.103 31.257 1.00 63.16 195 GLN A O 1
#